Protein AF-A0A099NRD7-F1 (afdb_monomer)

Structure (mmCIF, N/CA/C/O backbone):
data_AF-A0A099NRD7-F1
#
_entry.id   AF-A0A099NRD7-F1
#
loop_
_atom_site.group_PDB
_atom_site.id
_atom_site.type_symbol
_atom_site.label_atom_id
_atom_site.label_alt_id
_atom_site.label_comp_id
_atom_site.label_asym_id
_atom_site.label_entity_id
_atom_site.label_seq_id
_atom_site.pdbx_PDB_ins_code
_atom_site.Cartn_x
_atom_site.Cartn_y
_atom_site.Cartn_z
_atom_site.occupancy
_atom_site.B_iso_or_equiv
_atom_site.auth_seq_id
_atom_site.auth_comp_id
_atom_site.auth_asym_id
_atom_site.auth_atom_id
_atom_site.pdbx_PDB_model_num
ATOM 1 N N . MET A 1 1 ? 4.223 28.148 -6.307 1.00 34.06 1 MET A N 1
ATOM 2 C CA . MET A 1 1 ? 4.150 28.867 -5.015 1.00 34.06 1 MET A CA 1
ATOM 3 C C . MET A 1 1 ? 3.132 30.006 -5.021 1.00 34.06 1 MET A C 1
ATOM 5 O O . MET A 1 1 ? 2.026 29.750 -4.576 1.00 34.06 1 MET A O 1
ATOM 9 N N . GLU A 1 2 ? 3.402 31.207 -5.553 1.00 32.31 2 GLU A N 1
ATOM 10 C CA . GLU A 1 2 ? 2.475 32.355 -5.410 1.00 32.31 2 GLU A CA 1
ATOM 11 C C . GLU A 1 2 ? 1.092 32.172 -6.035 1.00 32.31 2 GLU A C 1
ATOM 13 O O . GLU A 1 2 ? 0.142 32.689 -5.475 1.00 32.31 2 GLU A O 1
ATOM 18 N N . TYR A 1 3 ? 0.937 31.444 -7.144 1.00 37.84 3 TYR A N 1
ATOM 19 C CA . TYR A 1 3 ? -0.375 31.291 -7.790 1.00 37.84 3 TYR A CA 1
ATOM 20 C C . TYR A 1 3 ? -1.302 30.345 -7.021 1.00 37.84 3 TYR A C 1
ATOM 22 O O . TYR A 1 3 ? -2.445 30.694 -6.772 1.00 37.84 3 TYR A O 1
ATOM 30 N N . LEU A 1 4 ? -0.800 29.187 -6.576 1.00 41.16 4 LEU A N 1
ATOM 31 C CA . LEU A 1 4 ? -1.539 28.239 -5.730 1.00 41.16 4 LEU A CA 1
ATOM 32 C C . LEU A 1 4 ? -1.725 28.789 -4.314 1.00 41.16 4 LEU A C 1
ATOM 34 O O . LEU A 1 4 ? -2.815 28.696 -3.768 1.00 41.16 4 LEU A O 1
ATOM 38 N N . ILE A 1 5 ? -0.713 29.458 -3.754 1.00 41.31 5 ILE A N 1
ATOM 39 C CA . ILE A 1 5 ? -0.823 30.139 -2.460 1.00 41.31 5 ILE A CA 1
ATOM 40 C C . ILE A 1 5 ? -1.753 31.354 -2.560 1.00 41.31 5 ILE A C 1
ATOM 42 O O . ILE A 1 5 ? -2.531 31.545 -1.641 1.00 41.31 5 ILE A O 1
ATOM 46 N N . LYS A 1 6 ? -1.775 32.141 -3.648 1.00 41.03 6 LYS A N 1
ATOM 47 C CA . LYS A 1 6 ? -2.813 33.166 -3.882 1.00 41.03 6 LYS A CA 1
ATOM 48 C C . LYS A 1 6 ? -4.168 32.523 -4.081 1.00 41.03 6 LYS A C 1
ATOM 50 O O . LYS A 1 6 ? -5.123 33.030 -3.521 1.00 41.03 6 LYS A O 1
ATOM 55 N N . TYR A 1 7 ? -4.285 31.436 -4.834 1.00 43.34 7 TYR A N 1
ATOM 56 C CA . TYR A 1 7 ? -5.562 30.755 -5.058 1.00 43.34 7 TYR A CA 1
ATOM 57 C C . TYR A 1 7 ? -6.145 30.212 -3.742 1.00 43.34 7 TYR A C 1
ATOM 59 O O . TYR A 1 7 ? -7.347 30.310 -3.507 1.00 43.34 7 TYR A O 1
ATOM 67 N N . VAL A 1 8 ? -5.275 29.741 -2.844 1.00 44.53 8 VAL A N 1
ATOM 68 C CA . VAL A 1 8 ? -5.611 29.308 -1.482 1.00 44.53 8 VAL A CA 1
ATOM 69 C C . VAL A 1 8 ? -5.849 30.501 -0.535 1.00 44.53 8 VAL A C 1
ATOM 71 O O . VAL A 1 8 ? -6.830 30.491 0.196 1.00 44.53 8 VAL A O 1
ATOM 74 N N . LYS A 1 9 ? -5.033 31.568 -0.573 1.00 40.31 9 LYS A N 1
ATOM 75 C CA . LYS A 1 9 ? -5.107 32.733 0.343 1.00 40.31 9 LYS A CA 1
ATOM 76 C C . LYS A 1 9 ? -6.138 33.800 -0.041 1.00 40.31 9 LYS A C 1
ATOM 78 O O . LYS A 1 9 ? -6.686 34.441 0.841 1.00 40.31 9 LYS A O 1
ATOM 83 N N . THR A 1 10 ? -6.457 33.984 -1.322 1.00 40.44 10 THR A N 1
ATOM 84 C CA . THR A 1 10 ? -7.557 34.878 -1.762 1.00 40.44 10 THR A CA 1
ATOM 85 C C . THR A 1 10 ? -8.944 34.287 -1.488 1.00 40.44 10 THR A C 1
ATOM 87 O O . THR A 1 10 ? -9.949 34.922 -1.790 1.00 40.44 10 THR A O 1
ATOM 90 N N . SER A 1 11 ? -9.012 33.096 -0.877 1.00 43.31 11 SER A N 1
ATOM 91 C CA . SER A 1 11 ? -10.249 32.491 -0.367 1.00 43.31 11 SER A CA 1
ATOM 92 C C . SER A 1 11 ? -10.719 33.066 0.981 1.00 43.31 11 SER A C 1
ATOM 94 O O . SER A 1 11 ? -11.762 32.650 1.475 1.00 43.31 11 SER A O 1
ATOM 96 N N . GLY A 1 12 ? -10.006 34.042 1.554 1.00 35.28 12 GLY A N 1
ATOM 97 C CA . GLY A 1 12 ? -10.521 34.922 2.603 1.00 35.28 12 GLY A CA 1
ATOM 98 C C . GLY A 1 12 ? -10.666 36.331 2.042 1.00 35.28 12 GLY A C 1
ATOM 99 O O . GLY A 1 12 ? -9.665 36.991 1.767 1.00 35.28 12 GLY A O 1
ATOM 100 N N . GLY A 1 13 ? -11.900 36.783 1.816 1.00 31.70 13 GLY A N 1
ATOM 101 C CA . GLY A 1 13 ? -12.160 38.169 1.438 1.00 31.70 13 GLY A CA 1
ATOM 102 C C . GLY A 1 13 ? -11.578 39.129 2.479 1.00 31.70 13 GLY A C 1
ATOM 103 O O . GLY A 1 13 ? -11.679 38.864 3.672 1.00 31.70 13 GLY A O 1
ATOM 104 N N . ASN A 1 14 ? -10.952 40.204 1.990 1.00 36.81 14 ASN A N 1
ATOM 105 C CA . ASN A 1 14 ? -10.453 41.376 2.715 1.00 36.81 14 ASN A CA 1
ATOM 106 C C . ASN A 1 14 ? -10.763 41.406 4.216 1.00 36.81 14 ASN A C 1
ATOM 108 O O . ASN A 1 14 ? -11.856 41.815 4.602 1.00 36.81 14 ASN A O 1
ATOM 112 N N . GLN A 1 15 ? -9.765 41.118 5.049 1.00 32.25 15 GLN A N 1
ATOM 113 C CA . GLN A 1 15 ? -9.651 41.753 6.355 1.00 32.25 15 GLN A CA 1
ATOM 114 C C . GLN A 1 15 ? -8.185 41.818 6.787 1.00 32.25 15 GLN A C 1
ATOM 116 O O . GLN A 1 15 ? -7.420 40.859 6.728 1.00 32.25 15 GLN A O 1
ATOM 121 N N . SER A 1 16 ? -7.812 43.037 7.141 1.00 30.59 16 SER A N 1
ATOM 122 C CA . SER A 1 16 ? -6.549 43.488 7.697 1.00 30.59 16 SER A CA 1
ATOM 123 C C . SER A 1 16 ? -6.043 42.629 8.856 1.00 30.59 16 SER A C 1
ATOM 125 O O . SER A 1 16 ? -6.805 42.290 9.754 1.00 30.59 16 SER A O 1
ATOM 127 N N . ALA A 1 17 ? -4.728 42.399 8.846 1.00 39.59 17 ALA A N 1
ATOM 128 C CA . ALA A 1 17 ? -3.843 42.268 10.002 1.00 39.59 17 ALA A CA 1
ATOM 129 C C . ALA A 1 17 ? -4.457 41.694 11.293 1.00 39.59 17 ALA A C 1
ATOM 131 O O . ALA A 1 17 ? -4.963 42.430 12.136 1.00 39.59 17 ALA A O 1
ATOM 132 N N . LYS A 1 18 ? -4.273 40.388 11.488 1.00 24.39 18 LYS A N 1
ATOM 133 C CA . LYS A 1 18 ? -3.993 39.748 12.781 1.00 24.39 18 LYS A CA 1
ATOM 134 C C . LYS A 1 18 ? -3.392 38.382 12.478 1.00 24.39 18 LYS A C 1
ATOM 136 O O . LYS A 1 18 ? -3.933 37.658 11.653 1.00 24.39 18 LYS A O 1
ATOM 141 N N . ILE A 1 19 ? -2.255 38.072 13.093 1.00 40.75 19 ILE A N 1
ATOM 142 C CA . ILE A 1 19 ? -1.679 36.723 13.116 1.00 40.75 19 ILE A CA 1
ATOM 143 C C . ILE A 1 19 ? -2.632 35.879 13.976 1.00 40.75 19 ILE A C 1
ATOM 145 O O . ILE A 1 19 ? -2.745 36.191 15.163 1.00 40.75 19 ILE A O 1
ATOM 149 N N . PRO A 1 20 ? -3.361 34.884 13.437 1.00 29.80 20 PRO A N 1
ATOM 150 C CA . PRO A 1 20 ? -4.182 34.009 14.256 1.00 29.80 20 PRO A CA 1
ATOM 151 C C . PRO A 1 20 ? -3.388 32.752 14.622 1.00 29.80 20 PRO A C 1
ATOM 153 O O . PRO A 1 20 ? -2.590 32.243 13.834 1.00 29.80 20 PRO A O 1
ATOM 156 N N . ASN A 1 21 ? -3.614 32.305 15.852 1.00 25.97 21 ASN A N 1
ATOM 157 C CA . ASN A 1 21 ? -3.006 31.154 16.504 1.00 25.97 21 ASN A CA 1
ATOM 158 C C . ASN A 1 21 ? -3.152 29.845 15.707 1.00 25.97 21 ASN A C 1
ATOM 160 O O . ASN A 1 21 ? -4.092 29.663 14.942 1.00 25.97 21 ASN A O 1
ATOM 164 N N . GLU A 1 22 ? -2.223 28.922 15.956 1.00 36.28 22 GLU A N 1
ATOM 165 C CA . GLU A 1 22 ? -1.959 27.655 15.252 1.00 36.28 22 GLU A CA 1
ATOM 166 C C . GLU A 1 22 ? -3.067 26.580 15.257 1.00 36.28 22 GLU A C 1
ATOM 168 O O . GLU A 1 22 ? -2.791 25.441 14.899 1.00 36.28 22 GLU A O 1
ATOM 173 N N . ASN A 1 23 ? -4.321 26.885 15.582 1.00 35.84 23 ASN A N 1
ATOM 174 C CA . ASN A 1 23 ? -5.396 25.893 15.582 1.00 35.84 23 ASN A CA 1
ATOM 175 C C . ASN A 1 23 ? -6.619 26.450 14.845 1.00 35.84 23 ASN A C 1
ATOM 177 O O . ASN A 1 23 ? -7.099 27.518 15.201 1.00 35.84 23 ASN A O 1
ATOM 181 N N . GLU A 1 24 ? -7.108 25.687 13.859 1.00 37.03 24 GLU A N 1
ATOM 182 C CA . GLU A 1 24 ? -8.266 25.964 12.983 1.00 37.03 24 GLU A CA 1
ATOM 183 C C . GLU A 1 24 ? -8.014 26.933 11.808 1.00 37.03 24 GLU A C 1
ATOM 185 O O . GLU A 1 24 ? -8.216 28.135 11.904 1.00 37.03 24 GLU A O 1
ATOM 190 N N . ASP A 1 25 ? -7.615 26.403 10.646 1.00 40.44 25 ASP A N 1
ATOM 191 C CA . ASP A 1 25 ? -8.588 26.224 9.556 1.00 40.44 25 ASP A CA 1
ATOM 192 C C . ASP A 1 25 ? -7.988 25.366 8.432 1.00 40.44 25 ASP A C 1
ATOM 194 O O . ASP A 1 25 ? -6.996 25.707 7.779 1.00 40.44 25 ASP A O 1
ATOM 198 N N . GLY A 1 26 ? -8.581 24.189 8.242 1.00 47.81 26 GLY A N 1
ATOM 199 C CA . GLY A 1 26 ? -8.215 23.271 7.176 1.00 47.81 26 GLY A CA 1
ATOM 200 C C . GLY A 1 26 ? -8.530 23.874 5.812 1.00 47.81 26 GLY A C 1
ATOM 201 O O . GLY A 1 26 ? -9.510 24.591 5.634 1.00 47.81 26 GLY A O 1
ATOM 202 N N . LEU A 1 27 ? -7.711 23.540 4.817 1.00 58.62 27 LEU A N 1
ATOM 203 C CA . LEU A 1 27 ? -8.003 23.828 3.417 1.00 58.62 27 LEU A CA 1
ATOM 204 C C . LEU A 1 27 ? -9.453 23.401 3.091 1.00 58.62 27 LEU A C 1
ATOM 206 O O . LEU A 1 27 ? -9.770 22.211 3.161 1.00 58.62 27 LEU A O 1
ATOM 210 N N . ASP A 1 28 ? -10.335 24.344 2.744 1.00 71.62 28 ASP A N 1
ATOM 211 C CA . ASP A 1 28 ? -11.737 24.041 2.424 1.00 71.62 28 ASP A CA 1
ATOM 212 C C . ASP A 1 28 ? -11.829 23.396 1.032 1.00 71.62 28 ASP A C 1
ATOM 214 O O . ASP A 1 28 ? -12.079 24.036 0.005 1.00 71.62 28 ASP A O 1
ATOM 218 N N . ILE A 1 29 ? -11.573 22.087 1.001 1.00 69.12 29 ILE A N 1
ATOM 219 C CA . ILE A 1 29 ? -11.557 21.262 -0.211 1.00 69.12 29 ILE A CA 1
ATOM 220 C C . ILE A 1 29 ? -12.893 21.369 -0.958 1.00 69.12 29 ILE A C 1
ATOM 222 O O . ILE A 1 29 ? -12.903 21.395 -2.188 1.00 69.12 29 ILE A O 1
ATOM 226 N N . LYS A 1 30 ? -14.021 21.493 -0.241 1.00 70.00 30 LYS A N 1
ATOM 227 C CA . LYS A 1 30 ? -15.348 21.621 -0.860 1.00 70.00 30 LYS A CA 1
ATOM 228 C C . LYS A 1 30 ? -15.464 22.930 -1.638 1.00 70.00 30 LYS A C 1
ATOM 230 O O . LYS A 1 30 ? -15.900 22.907 -2.792 1.00 70.00 30 LYS A O 1
ATOM 235 N N . LYS A 1 31 ? -15.014 24.052 -1.061 1.00 71.62 31 LYS A N 1
ATOM 236 C CA . LYS A 1 31 ? -14.953 25.339 -1.775 1.00 71.62 31 LYS A CA 1
ATOM 237 C C . LYS A 1 31 ? -14.021 25.273 -2.980 1.00 71.62 31 LYS A C 1
ATOM 239 O O . LYS A 1 31 ? -14.421 25.707 -4.061 1.00 71.62 31 LYS A O 1
ATOM 244 N N . ILE A 1 32 ? -12.836 24.678 -2.840 1.00 68.94 32 ILE A N 1
ATOM 245 C CA . ILE A 1 32 ? -11.879 24.535 -3.950 1.00 68.94 32 ILE A CA 1
ATOM 246 C C . ILE A 1 32 ? -12.499 23.739 -5.104 1.00 68.94 32 ILE A C 1
ATOM 248 O O . ILE A 1 32 ? -12.495 24.214 -6.237 1.00 68.94 32 ILE A O 1
ATOM 252 N N . ILE A 1 33 ? -13.118 22.589 -4.826 1.00 68.44 33 ILE A N 1
ATOM 253 C CA . ILE A 1 33 ? -13.798 21.777 -5.846 1.00 68.44 33 ILE A CA 1
ATOM 254 C C . ILE A 1 33 ? -14.933 22.562 -6.507 1.00 68.44 33 ILE A C 1
ATOM 256 O O . ILE A 1 33 ? -15.043 22.563 -7.732 1.00 68.44 33 ILE A O 1
ATOM 260 N N . SER A 1 34 ? -15.757 23.270 -5.727 1.00 69.88 34 SER A N 1
ATOM 261 C CA . SER A 1 34 ? -16.856 24.077 -6.276 1.00 69.88 34 SER A CA 1
ATOM 262 C C . SER A 1 34 ? -16.358 25.176 -7.223 1.00 69.88 34 SER A C 1
ATOM 264 O O . SER A 1 34 ? -16.959 25.421 -8.272 1.00 69.88 34 SER A O 1
ATOM 266 N N . LYS A 1 35 ? -15.208 25.782 -6.908 1.00 69.38 35 LYS A N 1
ATOM 267 C CA . LYS A 1 35 ? -14.590 26.822 -7.725 1.00 69.38 35 LYS A CA 1
ATOM 268 C C . LYS A 1 35 ? -13.994 26.244 -9.005 1.00 69.38 35 LYS A C 1
ATOM 270 O O . LYS A 1 35 ? -14.311 26.760 -10.076 1.00 69.38 35 LYS A O 1
ATOM 275 N N . ILE A 1 36 ? -13.253 25.133 -8.914 1.00 66.81 36 ILE A N 1
ATOM 276 C CA . ILE A 1 36 ? -12.722 24.414 -10.086 1.00 66.81 36 ILE A CA 1
ATOM 277 C C . ILE A 1 36 ? -13.876 24.023 -11.018 1.00 66.81 36 ILE A C 1
ATOM 279 O O . ILE A 1 36 ? -13.790 24.265 -12.220 1.00 66.81 36 ILE A O 1
ATOM 283 N N . LYS A 1 37 ? -14.992 23.507 -10.485 1.00 66.31 37 LYS A N 1
ATOM 284 C CA . LYS A 1 37 ? -16.207 23.216 -11.270 1.00 66.31 37 LYS A CA 1
ATOM 285 C C . LYS A 1 37 ? -16.751 24.459 -11.974 1.00 66.31 37 LYS A C 1
ATOM 287 O O . LYS A 1 37 ? -17.033 24.420 -13.171 1.00 66.31 37 LYS A O 1
ATOM 292 N N . SER A 1 38 ? -16.869 25.574 -11.252 1.00 66.38 38 SER A N 1
ATOM 293 C CA . SER A 1 38 ? -17.391 26.829 -11.808 1.00 66.38 38 SER A CA 1
ATOM 294 C C . SER A 1 38 ? -16.505 27.407 -12.922 1.00 66.38 38 SER A C 1
ATOM 296 O O . SER A 1 38 ? -17.021 27.929 -13.909 1.00 66.38 38 SER A O 1
ATOM 298 N N . GLU A 1 39 ? -15.181 27.282 -12.799 1.00 63.75 39 GLU A N 1
ATOM 299 C CA . GLU A 1 39 ? -14.207 27.734 -13.799 1.00 63.75 39 GLU A CA 1
ATOM 300 C C . GLU A 1 39 ? -14.176 26.793 -15.015 1.00 63.75 39 GLU A C 1
ATOM 302 O O . GLU A 1 39 ? -14.160 27.257 -16.157 1.00 63.75 39 GLU A O 1
ATOM 307 N N . SER A 1 40 ? -14.283 25.484 -14.779 1.00 58.75 40 SER A N 1
ATOM 308 C CA . SER A 1 40 ? -14.325 24.438 -15.813 1.00 58.75 40 SER A CA 1
ATOM 309 C C . SER A 1 40 ? -15.555 24.525 -16.710 1.00 58.75 40 SER A C 1
ATOM 311 O O . SER A 1 40 ? -15.470 24.293 -17.912 1.00 58.75 40 SER A O 1
ATOM 313 N N . ASN A 1 41 ? -16.708 24.885 -16.145 1.00 60.56 41 ASN A N 1
ATOM 314 C CA . ASN A 1 41 ? -17.936 25.058 -16.919 1.00 60.56 41 ASN A CA 1
ATOM 315 C C . ASN A 1 41 ? -17.904 26.323 -17.792 1.00 60.56 41 ASN A C 1
ATOM 317 O O . ASN A 1 41 ? -18.593 26.386 -18.807 1.00 60.56 41 ASN A O 1
ATOM 321 N N . LYS A 1 42 ? -17.085 27.322 -17.433 1.00 59.22 42 LYS A N 1
ATOM 322 C CA . LYS A 1 42 ? -16.933 28.571 -18.197 1.00 59.22 42 LYS A CA 1
ATOM 323 C C . LYS A 1 42 ? -15.948 28.454 -19.364 1.00 59.22 42 LYS A C 1
ATOM 325 O O . LYS A 1 42 ? -16.085 29.189 -20.338 1.00 59.22 42 LYS A O 1
ATOM 330 N N . LYS A 1 43 ? -14.959 27.556 -19.295 1.00 52.47 43 LYS A N 1
ATOM 331 C CA . LYS A 1 43 ? -13.948 27.351 -20.347 1.00 52.47 43 LYS A CA 1
ATOM 332 C C . LYS A 1 43 ? -13.989 25.897 -20.828 1.00 52.47 43 LYS A C 1
ATOM 334 O O . LYS A 1 43 ? -13.586 24.999 -20.105 1.00 52.47 43 LYS A O 1
ATOM 339 N N . LYS A 1 44 ? -14.423 25.652 -22.072 1.00 51.41 44 LYS A N 1
ATOM 340 C CA . LYS A 1 44 ? -14.390 24.335 -22.755 1.00 51.41 44 LYS A CA 1
ATOM 341 C C . LYS A 1 44 ? -12.949 23.824 -23.013 1.00 51.41 44 LYS A C 1
ATOM 343 O O . LYS A 1 44 ? -12.589 23.567 -24.157 1.00 51.41 44 LYS A O 1
ATOM 348 N N . LYS A 1 45 ? -12.083 23.716 -22.003 1.00 52.66 45 LYS A N 1
ATOM 349 C CA . LYS A 1 45 ? -10.700 23.237 -22.170 1.00 52.66 45 LYS A CA 1
ATOM 350 C C . LYS A 1 45 ? -10.391 22.115 -21.183 1.00 52.66 45 LYS A C 1
ATOM 352 O O . LYS A 1 45 ? -10.277 22.328 -19.985 1.00 52.66 45 LYS A O 1
ATOM 357 N N . SER A 1 46 ? -10.266 20.900 -21.712 1.00 51.12 46 SER A N 1
ATOM 358 C CA . SER A 1 46 ? -9.836 19.690 -20.997 1.00 51.12 46 SER A CA 1
ATOM 359 C C . SER A 1 46 ? -8.370 19.741 -20.542 1.00 51.12 46 SER A C 1
ATOM 361 O O . SER A 1 46 ? -7.992 19.023 -19.621 1.00 51.12 46 SER A O 1
ATOM 363 N N . THR A 1 47 ? -7.554 20.615 -21.136 1.00 52.34 47 THR A N 1
ATOM 364 C CA . THR A 1 47 ? -6.122 20.790 -20.837 1.00 52.34 47 THR A CA 1
ATOM 365 C C . THR A 1 47 ? -5.824 21.324 -19.434 1.00 52.34 47 THR A C 1
ATOM 367 O O . THR A 1 47 ? -4.716 21.130 -18.944 1.00 52.34 47 THR A O 1
ATOM 370 N N . ASP A 1 48 ? -6.789 21.949 -18.755 1.00 62.44 48 ASP A N 1
ATOM 371 C CA . ASP A 1 48 ? -6.548 22.587 -17.454 1.00 62.44 48 ASP A CA 1
ATOM 372 C C . ASP A 1 48 ? -6.414 21.550 -16.311 1.00 62.44 48 ASP A C 1
ATOM 374 O O . ASP A 1 48 ? -5.771 21.815 -15.298 1.00 62.44 48 ASP A O 1
ATOM 378 N N . PHE A 1 49 ? -6.941 20.329 -16.481 1.00 63.22 49 PHE A N 1
ATOM 379 C CA . PHE A 1 49 ? -7.001 19.319 -15.410 1.00 63.22 49 PHE A CA 1
ATOM 380 C C . PHE A 1 49 ? -5.697 18.553 -15.198 1.00 63.22 49 PHE A C 1
ATOM 382 O O . PHE A 1 49 ? -5.278 18.350 -14.057 1.00 63.22 49 PHE A O 1
ATOM 389 N N . VAL A 1 50 ? -5.023 18.177 -16.288 1.00 62.09 50 VAL A N 1
ATOM 390 C CA . VAL A 1 50 ? -3.687 17.560 -16.234 1.00 62.09 50 VAL A CA 1
ATOM 391 C C . VAL A 1 50 ? -2.709 18.516 -15.564 1.00 62.09 50 VAL A C 1
ATOM 393 O O . VAL A 1 50 ? -1.914 18.102 -14.727 1.00 62.09 50 VAL A O 1
ATOM 396 N N . VAL A 1 51 ? -2.818 19.811 -15.877 1.00 66.75 51 VAL A N 1
ATOM 397 C CA . VAL A 1 51 ? -1.992 20.863 -15.279 1.00 66.75 51 VAL A CA 1
ATOM 398 C C . VAL A 1 51 ? -2.250 20.971 -13.778 1.00 66.75 51 VAL A C 1
ATOM 400 O O . VAL A 1 51 ? -1.294 21.079 -13.018 1.00 66.75 51 VAL A O 1
ATOM 403 N N . ILE A 1 52 ? -3.503 20.882 -13.317 1.00 69.50 52 ILE A N 1
ATOM 404 C CA . ILE A 1 52 ? -3.815 20.888 -11.878 1.00 69.50 52 ILE A CA 1
ATOM 405 C C . ILE A 1 52 ? -3.203 19.670 -11.174 1.00 69.50 52 ILE A C 1
ATOM 407 O O . ILE A 1 52 ? -2.548 19.845 -10.149 1.00 69.50 52 ILE A O 1
ATOM 411 N N . LEU A 1 53 ? -3.362 18.456 -11.712 1.00 67.00 53 LEU A N 1
ATOM 412 C CA . LEU A 1 53 ? -2.761 17.252 -11.118 1.00 67.00 53 LEU A CA 1
ATOM 413 C C . LEU A 1 53 ? -1.233 17.298 -11.131 1.00 67.00 53 LEU A C 1
ATOM 415 O O . LEU A 1 53 ? -0.610 16.967 -10.126 1.00 67.00 53 LEU A O 1
ATOM 419 N N . LEU A 1 54 ? -0.632 17.759 -12.228 1.00 70.62 54 LEU A N 1
ATOM 420 C CA . LEU A 1 54 ? 0.811 17.946 -12.339 1.00 70.62 54 LEU A CA 1
ATOM 421 C C . LEU A 1 54 ? 1.307 18.962 -11.309 1.00 70.62 54 LEU A C 1
ATOM 423 O O . LEU A 1 54 ? 2.290 18.711 -10.620 1.00 70.62 54 LEU A O 1
ATOM 427 N N . LEU A 1 55 ? 0.617 20.095 -11.162 1.00 74.75 55 LEU A N 1
ATOM 428 C CA . LEU A 1 55 ? 0.953 21.084 -10.145 1.00 74.75 55 LEU A CA 1
ATOM 429 C C . LEU A 1 55 ? 0.825 20.480 -8.746 1.00 74.75 55 LEU A C 1
ATOM 431 O O . LEU A 1 55 ? 1.732 20.670 -7.943 1.00 74.75 55 LEU A O 1
ATOM 435 N N . LEU A 1 56 ? -0.232 19.725 -8.449 1.00 71.62 56 LEU A N 1
ATOM 436 C CA . LEU A 1 56 ? -0.377 19.047 -7.158 1.00 71.62 56 LEU A CA 1
ATOM 437 C C . LEU A 1 56 ? 0.750 18.047 -6.906 1.00 71.62 56 LEU A C 1
ATOM 439 O O . LEU A 1 56 ? 1.319 18.053 -5.819 1.00 71.62 56 LEU A O 1
ATOM 443 N N . TYR A 1 57 ? 1.113 17.247 -7.905 1.00 69.69 57 TYR A N 1
ATOM 444 C CA . TYR A 1 57 ? 2.209 16.289 -7.815 1.00 69.69 57 TYR A CA 1
ATOM 445 C C . TYR A 1 57 ? 3.558 16.980 -7.574 1.00 69.69 57 TYR A C 1
ATOM 447 O O . TYR A 1 57 ? 4.288 16.619 -6.656 1.00 69.69 57 TYR A O 1
ATOM 455 N N . VAL A 1 58 ? 3.861 18.041 -8.325 1.00 73.31 58 VAL A N 1
ATOM 456 C CA . VAL A 1 58 ? 5.080 18.841 -8.138 1.00 73.31 58 VAL A CA 1
ATOM 457 C C . VAL A 1 58 ? 5.121 19.463 -6.739 1.00 73.31 58 VAL A C 1
ATOM 459 O O . VAL A 1 58 ? 6.151 19.417 -6.074 1.00 73.31 58 VAL A O 1
ATOM 462 N N . HIS A 1 59 ? 4.005 20.005 -6.245 1.00 70.00 59 HIS A N 1
ATOM 463 C CA . HIS A 1 59 ? 3.962 20.598 -4.904 1.00 70.00 59 HIS A CA 1
ATOM 464 C C . HIS A 1 59 ? 3.998 19.541 -3.793 1.00 70.00 59 HIS A C 1
ATOM 466 O O . HIS A 1 59 ? 4.547 19.819 -2.730 1.00 70.00 59 HIS A O 1
ATOM 472 N N . LEU A 1 60 ? 3.475 18.335 -4.029 1.00 69.50 60 LEU A N 1
ATOM 473 C CA . LEU A 1 60 ? 3.651 17.196 -3.131 1.00 69.50 60 LEU A CA 1
ATOM 474 C C . LEU A 1 60 ? 5.137 16.832 -3.019 1.00 69.50 60 LEU A C 1
ATOM 476 O O . LEU A 1 60 ? 5.639 16.706 -1.905 1.00 69.50 60 LEU A O 1
ATOM 480 N N . LEU A 1 61 ? 5.848 16.742 -4.148 1.00 68.81 61 LEU A N 1
ATOM 481 C CA . LEU A 1 61 ? 7.291 16.491 -4.163 1.00 68.81 61 LEU A CA 1
ATOM 482 C C . LEU A 1 61 ? 8.059 17.579 -3.406 1.00 68.81 61 LEU A C 1
ATOM 484 O O . LEU A 1 61 ? 8.870 17.245 -2.551 1.00 68.81 61 LEU A O 1
ATOM 488 N N . PHE A 1 62 ? 7.762 18.862 -3.633 1.00 67.19 62 PHE A N 1
ATOM 489 C CA . PHE A 1 62 ? 8.390 19.953 -2.875 1.00 67.19 62 PHE A CA 1
ATOM 490 C C . PHE A 1 62 ? 8.045 19.912 -1.381 1.00 67.19 62 PHE A C 1
ATOM 492 O O . PHE A 1 62 ? 8.922 20.096 -0.543 1.00 67.19 62 PHE A O 1
ATOM 499 N N . ALA A 1 63 ? 6.795 19.618 -1.014 1.00 63.69 63 ALA A N 1
ATOM 500 C CA . ALA A 1 63 ? 6.400 19.499 0.387 1.00 63.69 63 ALA A CA 1
ATOM 501 C C . ALA A 1 63 ? 7.171 18.379 1.104 1.00 63.69 63 ALA A C 1
ATOM 503 O O . ALA A 1 63 ? 7.592 18.564 2.250 1.00 63.69 63 ALA A O 1
ATOM 504 N N . ILE A 1 64 ? 7.381 17.249 0.425 1.00 65.94 64 ILE A N 1
ATOM 505 C CA . ILE A 1 64 ? 8.147 16.113 0.941 1.00 65.94 64 ILE A CA 1
ATOM 506 C C . ILE A 1 64 ? 9.647 16.449 0.998 1.00 65.94 64 ILE A C 1
ATOM 508 O O . ILE A 1 64 ? 10.254 16.271 2.051 1.00 65.94 64 ILE A O 1
ATOM 512 N N . LEU A 1 65 ? 10.225 16.971 -0.089 1.00 56.00 65 LEU A N 1
ATOM 513 C CA . LEU A 1 65 ? 11.671 17.176 -0.247 1.00 56.00 65 LEU A CA 1
ATOM 514 C C . LEU A 1 65 ? 12.221 18.395 0.506 1.00 56.00 65 LEU A C 1
ATOM 516 O O . LEU A 1 65 ? 13.296 18.304 1.086 1.00 56.00 65 LEU A O 1
ATOM 520 N N . GLU A 1 66 ? 11.519 19.530 0.512 1.00 55.75 66 GLU A N 1
ATOM 521 C CA . GLU A 1 66 ? 12.044 20.766 1.117 1.00 55.75 66 GLU A CA 1
ATOM 522 C C . GLU A 1 66 ? 11.687 20.905 2.596 1.00 55.75 66 GLU A C 1
ATOM 524 O O . GLU A 1 66 ? 12.416 21.550 3.347 1.00 55.75 66 GLU A O 1
ATOM 529 N N . SER A 1 67 ? 10.546 20.354 3.025 1.00 53.41 67 SER A N 1
ATOM 530 C CA . SER A 1 67 ? 9.976 20.714 4.329 1.00 53.41 67 SER A CA 1
ATOM 531 C C . SER A 1 67 ? 9.807 19.556 5.309 1.00 53.41 67 SER A C 1
ATOM 533 O O . SER A 1 67 ? 9.645 19.814 6.501 1.00 53.41 67 SER A O 1
ATOM 535 N N . GLY A 1 68 ? 9.793 18.297 4.847 1.00 57.81 68 GLY A N 1
ATOM 536 C CA . GLY A 1 68 ? 9.502 17.132 5.696 1.00 57.81 68 GLY A CA 1
ATOM 537 C C . GLY A 1 68 ? 8.145 17.209 6.420 1.00 57.81 68 GLY A C 1
ATOM 538 O O . GLY A 1 68 ? 7.887 16.460 7.362 1.00 57.81 68 GLY A O 1
ATOM 539 N N . ARG A 1 69 ? 7.256 18.135 6.023 1.00 63.41 69 ARG A N 1
ATOM 540 C CA . ARG A 1 69 ? 6.002 18.420 6.732 1.00 63.41 69 ARG A CA 1
ATOM 541 C C . ARG A 1 69 ? 4.928 17.414 6.335 1.00 63.41 69 ARG A C 1
ATOM 543 O O . ARG A 1 69 ? 4.159 17.640 5.400 1.00 63.41 69 ARG A O 1
ATOM 550 N N . SER A 1 70 ? 4.821 16.338 7.115 1.00 67.44 70 SER A N 1
ATOM 551 C CA . SER A 1 70 ? 3.809 15.278 6.956 1.00 67.44 70 SER A CA 1
ATOM 552 C C . SER A 1 70 ? 2.373 15.818 6.816 1.00 67.44 70 SER A C 1
ATOM 554 O O . SER A 1 70 ? 1.608 15.336 5.982 1.00 67.44 70 SER A O 1
ATOM 556 N N . ALA A 1 71 ? 2.011 16.879 7.548 1.00 72.19 71 ALA A N 1
ATOM 557 C CA . ALA A 1 71 ? 0.686 17.504 7.458 1.00 72.19 71 ALA A CA 1
ATOM 558 C C . ALA A 1 71 ? 0.389 18.113 6.073 1.00 72.19 71 ALA A C 1
ATOM 560 O O . ALA A 1 71 ? -0.708 17.943 5.542 1.00 72.19 71 ALA A O 1
ATOM 561 N N . LEU A 1 72 ? 1.371 18.781 5.458 1.00 74.38 72 LEU A N 1
ATOM 562 C CA . LEU A 1 72 ? 1.207 19.421 4.151 1.00 74.38 72 LEU A CA 1
ATOM 563 C C . LEU A 1 72 ? 1.098 18.380 3.030 1.00 74.38 72 LEU A C 1
ATOM 565 O O . LEU A 1 72 ? 0.217 18.490 2.177 1.00 74.38 72 LEU A O 1
ATOM 569 N N . ALA A 1 73 ? 1.924 17.330 3.077 1.00 77.81 73 ALA A N 1
ATOM 570 C CA . ALA A 1 73 ? 1.833 16.209 2.144 1.00 77.81 73 ALA A CA 1
ATOM 571 C C . ALA A 1 73 ? 0.446 15.543 2.198 1.00 77.81 73 ALA A C 1
ATOM 573 O O . ALA A 1 73 ? -0.181 15.331 1.162 1.00 77.81 73 ALA A O 1
ATOM 574 N N . ARG A 1 74 ? -0.098 15.312 3.402 1.00 81.69 74 ARG A N 1
ATOM 575 C CA . ARG A 1 74 ? -1.458 14.770 3.585 1.00 81.69 74 ARG A CA 1
ATOM 576 C C . ARG A 1 74 ? -2.535 15.654 2.962 1.00 81.69 74 ARG A C 1
ATOM 578 O O . ARG A 1 74 ? -3.466 15.122 2.364 1.00 81.69 74 ARG A O 1
ATOM 585 N N . MET A 1 75 ? -2.426 16.980 3.084 1.00 80.94 75 MET A N 1
ATOM 586 C CA . MET A 1 75 ? -3.383 17.892 2.445 1.00 80.94 75 MET A CA 1
ATOM 587 C C . MET A 1 75 ? -3.348 17.772 0.920 1.00 80.94 75 MET A C 1
ATOM 589 O O . MET A 1 75 ? -4.408 17.731 0.299 1.00 80.94 75 MET A O 1
ATOM 593 N N . PHE A 1 76 ? -2.159 17.674 0.319 1.00 81.38 76 PHE A N 1
ATOM 594 C CA . PHE A 1 76 ? -2.027 17.502 -1.130 1.00 81.38 76 PHE A CA 1
ATOM 595 C C . PHE A 1 76 ? -2.560 16.152 -1.613 1.00 81.38 76 PHE A C 1
ATOM 597 O O . PHE A 1 76 ? -3.295 16.123 -2.599 1.00 81.38 76 PHE A O 1
ATOM 604 N N . LEU A 1 77 ? -2.273 15.062 -0.894 1.00 86.44 77 LEU A N 1
ATOM 605 C CA . LEU A 1 77 ? -2.818 13.732 -1.193 1.00 86.44 77 LEU A CA 1
ATOM 606 C C . LEU A 1 77 ? -4.351 13.729 -1.126 1.00 86.44 77 LEU A C 1
ATOM 608 O O . LEU A 1 77 ? -5.019 13.310 -2.070 1.00 86.44 77 LEU A O 1
ATOM 612 N N . LYS A 1 78 ? -4.918 14.297 -0.054 1.00 87.50 78 LYS A N 1
ATOM 613 C CA . LYS A 1 78 ? -6.369 14.418 0.121 1.00 87.50 78 LYS A CA 1
ATOM 614 C C . LYS A 1 78 ? -7.012 15.273 -0.971 1.00 87.50 78 LYS A C 1
ATOM 616 O O . LYS A 1 78 ? -8.079 14.922 -1.472 1.00 87.50 78 LYS A O 1
ATOM 621 N N . LEU A 1 79 ? -6.386 16.388 -1.348 1.00 81.88 79 LEU A N 1
ATOM 622 C CA . LEU A 1 79 ? -6.881 17.264 -2.409 1.00 81.88 79 LEU A CA 1
ATOM 623 C C . LEU A 1 79 ? -6.852 16.563 -3.774 1.00 81.88 79 LEU A C 1
ATOM 625 O O . LEU A 1 79 ? -7.854 16.599 -4.484 1.00 81.88 79 L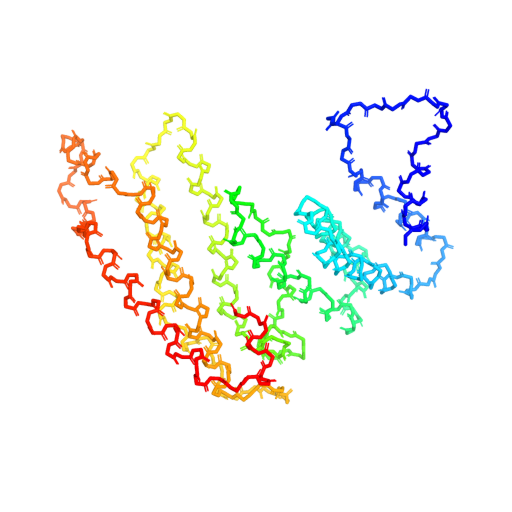EU A O 1
ATOM 629 N N . ALA A 1 80 ? -5.747 15.891 -4.113 1.00 84.50 80 ALA A N 1
ATOM 630 C CA . ALA A 1 80 ? -5.622 15.130 -5.353 1.00 84.50 80 ALA A CA 1
ATOM 631 C C . ALA A 1 80 ? -6.689 14.030 -5.443 1.00 84.50 80 ALA A C 1
ATOM 633 O O . ALA A 1 80 ? -7.409 13.959 -6.438 1.00 84.50 80 ALA A O 1
ATOM 634 N N . ALA A 1 81 ? -6.865 13.248 -4.374 1.00 88.12 81 ALA A N 1
ATOM 635 C CA . ALA A 1 81 ? -7.895 12.218 -4.309 1.00 88.12 81 ALA A CA 1
ATOM 636 C C . ALA A 1 81 ? -9.315 12.795 -4.424 1.00 88.12 81 ALA A C 1
ATOM 638 O O . ALA A 1 81 ? -10.156 12.242 -5.131 1.00 88.12 81 ALA A O 1
ATOM 639 N N . SER A 1 82 ? -9.583 13.936 -3.782 1.00 85.75 82 SER A N 1
ATOM 640 C CA . SER A 1 82 ? -10.907 14.572 -3.826 1.00 85.75 82 SER A CA 1
ATOM 641 C C . SER A 1 82 ? -11.246 15.127 -5.213 1.00 85.75 82 SER A C 1
ATOM 643 O O . SER A 1 82 ? -12.405 15.090 -5.615 1.00 85.75 82 SER A O 1
ATOM 645 N N . ILE A 1 83 ? -10.250 15.621 -5.957 1.00 82.62 83 ILE A N 1
ATOM 646 C CA . ILE A 1 83 ? -10.423 16.030 -7.359 1.00 82.62 83 ILE A CA 1
ATOM 647 C C . ILE A 1 83 ? -10.664 14.797 -8.232 1.00 82.62 83 ILE A C 1
ATOM 649 O O . ILE A 1 83 ? -11.603 14.787 -9.018 1.00 82.62 83 ILE A O 1
ATOM 653 N N . ALA A 1 84 ? -9.857 13.748 -8.072 1.00 85.25 84 ALA A N 1
ATOM 654 C CA . ALA A 1 84 ? -9.938 12.542 -8.892 1.00 85.25 84 ALA A CA 1
ATOM 655 C C . ALA A 1 84 ? -11.215 11.714 -8.666 1.00 85.25 84 ALA A C 1
ATOM 657 O O . ALA A 1 84 ? -11.686 11.036 -9.578 1.00 85.25 84 ALA A O 1
ATOM 658 N N . SER A 1 85 ? -11.791 11.775 -7.465 1.00 85.94 85 SER A N 1
ATOM 659 C CA . SER A 1 85 ? -13.021 11.051 -7.108 1.00 85.94 85 SER A CA 1
ATOM 660 C C . SER A 1 85 ? -14.300 11.763 -7.551 1.00 85.94 85 SER A C 1
ATOM 662 O O . SER A 1 85 ? -15.389 11.206 -7.451 1.00 85.94 85 SER A O 1
ATOM 664 N N . GLU A 1 86 ? -14.205 13.011 -8.002 1.00 84.12 86 GLU A N 1
ATOM 665 C CA . GLU A 1 86 ? -15.371 13.764 -8.443 1.00 84.12 86 GLU A CA 1
ATOM 666 C C . GLU A 1 86 ? -15.812 13.270 -9.836 1.00 84.12 86 GLU A C 1
ATOM 668 O O . GLU A 1 86 ? -14.968 13.220 -10.729 1.00 84.12 86 GLU A O 1
ATOM 673 N N . PRO A 1 87 ? -17.095 12.923 -10.061 1.00 82.88 87 PRO A N 1
ATOM 674 C CA . PRO A 1 87 ? -17.535 12.266 -11.297 1.00 82.88 87 PRO A CA 1
ATOM 675 C C . PRO A 1 87 ? -17.157 12.983 -12.603 1.00 82.88 87 PRO A C 1
ATOM 677 O O . PRO A 1 87 ? -16.645 12.349 -13.524 1.00 82.88 87 PRO A O 1
ATOM 680 N N . MET A 1 88 ? -17.337 14.307 -12.676 1.00 79.25 88 MET A N 1
ATOM 681 C CA . MET A 1 88 ? -17.020 15.106 -13.867 1.00 79.25 88 MET A CA 1
ATOM 682 C C . MET A 1 88 ? -15.514 15.119 -14.154 1.00 79.25 88 MET A C 1
ATOM 684 O O . MET A 1 88 ? -15.100 15.159 -15.317 1.00 79.25 88 MET A O 1
ATOM 688 N N . PHE A 1 89 ? -14.683 15.130 -13.108 1.00 75.19 89 PHE A N 1
ATOM 689 C CA . PHE A 1 89 ? -13.232 15.052 -13.265 1.00 75.19 89 PHE A CA 1
ATOM 690 C C . PHE A 1 89 ? -12.788 13.626 -13.580 1.00 75.19 89 PHE A C 1
ATOM 692 O O . PHE A 1 89 ? -11.989 13.443 -14.493 1.00 75.19 89 PHE A O 1
ATOM 699 N N . ASN A 1 90 ? -13.334 12.627 -12.894 1.00 81.94 90 ASN A N 1
ATOM 700 C CA . ASN A 1 90 ? -12.980 11.223 -13.053 1.00 81.94 90 ASN A CA 1
ATOM 701 C C . ASN A 1 90 ? -13.124 10.765 -14.511 1.00 81.94 90 ASN A C 1
ATOM 703 O O . ASN A 1 90 ? -12.155 10.270 -15.084 1.00 81.94 90 ASN A O 1
ATOM 707 N N . GLU A 1 91 ? -14.266 11.051 -15.146 1.00 80.62 91 GLU A N 1
ATOM 708 C CA . GLU A 1 91 ? -14.514 10.707 -16.554 1.00 80.62 91 GLU A CA 1
ATOM 709 C C . GLU A 1 91 ? -13.446 11.278 -17.497 1.00 80.62 91 GLU A C 1
ATOM 711 O O . GLU A 1 91 ? -12.977 10.599 -18.408 1.00 80.62 91 GLU A O 1
ATOM 716 N N . LYS A 1 92 ? -13.019 12.525 -17.270 1.00 77.31 92 LYS A N 1
ATOM 717 C CA . LYS A 1 92 ? -11.999 13.181 -18.102 1.00 77.31 92 LYS A CA 1
ATOM 718 C C . LYS A 1 92 ? -10.596 12.667 -17.811 1.00 77.31 92 LYS A C 1
ATOM 720 O O . LYS A 1 92 ? -9.803 12.507 -18.733 1.00 77.31 92 LYS A O 1
ATOM 725 N N . LEU A 1 93 ? -10.278 12.428 -16.542 1.00 79.75 93 LEU A N 1
ATOM 726 C CA . LEU A 1 93 ? -8.971 11.929 -16.120 1.00 79.75 93 LEU A CA 1
ATOM 727 C C . LEU A 1 93 ? -8.735 10.501 -16.616 1.00 79.75 93 LEU A C 1
ATOM 729 O O . LEU A 1 93 ? -7.615 10.171 -16.991 1.00 79.75 93 LEU A O 1
ATOM 733 N N . GLN A 1 94 ? -9.785 9.682 -16.689 1.00 81.44 94 GLN A N 1
ATOM 734 C CA . GLN A 1 94 ? -9.706 8.339 -17.257 1.00 81.44 94 GLN A CA 1
ATOM 735 C C . GLN A 1 94 ? -9.443 8.331 -18.769 1.00 81.44 94 GLN A C 1
ATOM 737 O O . GLN A 1 94 ? -8.946 7.335 -19.277 1.00 81.44 94 GLN A O 1
ATOM 742 N N . GLN A 1 95 ? -9.726 9.414 -19.496 1.00 81.06 95 GLN A N 1
ATOM 743 C CA . GLN A 1 95 ? -9.453 9.498 -20.937 1.00 81.06 95 GLN A CA 1
ATOM 744 C C . GLN A 1 95 ? -8.002 9.884 -21.259 1.00 81.06 95 GLN A C 1
ATOM 746 O O . GLN A 1 95 ? -7.598 9.820 -22.419 1.00 81.06 95 GLN A O 1
ATOM 751 N N . ILE A 1 96 ? -7.223 10.316 -20.261 1.00 81.81 96 ILE A N 1
ATOM 752 C CA . ILE A 1 96 ? -5.876 10.861 -20.449 1.00 81.81 96 ILE A CA 1
ATOM 753 C C . ILE A 1 96 ? -4.855 9.951 -19.760 1.00 81.81 96 ILE A C 1
ATOM 755 O O . ILE A 1 96 ? -4.808 9.859 -18.534 1.00 81.81 96 ILE A O 1
ATOM 759 N N . GLU A 1 97 ? -3.974 9.338 -20.547 1.00 82.38 97 GLU A N 1
ATOM 760 C CA . GLU A 1 97 ? -2.933 8.418 -20.068 1.00 82.38 97 GLU A CA 1
ATOM 761 C C . GLU A 1 97 ? -2.009 9.067 -19.016 1.00 82.38 97 GLU A C 1
ATOM 763 O O . GLU A 1 97 ? -1.719 8.493 -17.965 1.00 82.38 97 GLU A O 1
ATOM 768 N N . GLN A 1 98 ? -1.601 10.322 -19.227 1.00 82.06 98 GLN A N 1
ATOM 769 C CA . GLN A 1 98 ? -0.763 11.050 -18.267 1.00 82.06 98 GLN A CA 1
ATOM 770 C C . GLN A 1 98 ? -1.483 11.268 -16.930 1.00 82.06 98 GLN A C 1
ATOM 772 O O . GLN A 1 98 ? -0.862 11.196 -15.872 1.00 82.06 98 GLN A O 1
ATOM 777 N N . SER A 1 99 ? -2.794 11.514 -16.951 1.00 82.56 99 SER A N 1
ATOM 778 C CA . SER A 1 99 ? -3.584 11.660 -15.728 1.00 82.56 99 SER A CA 1
ATOM 779 C C . SER A 1 99 ? -3.644 10.356 -14.946 1.00 82.56 99 SER A C 1
ATOM 781 O O . SER A 1 99 ? -3.395 10.367 -13.744 1.00 82.56 99 SER A O 1
ATOM 783 N N . GLN A 1 100 ? -3.902 9.238 -15.623 1.00 86.44 100 GLN A N 1
ATOM 784 C CA . GLN A 1 100 ? -3.885 7.909 -15.011 1.00 86.44 100 GLN A CA 1
ATOM 785 C C . GLN A 1 100 ? -2.508 7.576 -14.410 1.00 86.44 100 GLN A C 1
ATOM 787 O O . GLN A 1 100 ? -2.423 7.078 -13.289 1.00 86.44 100 GLN A O 1
ATOM 792 N N . THR A 1 101 ? -1.429 7.946 -15.106 1.00 87.75 101 THR A N 1
ATOM 793 C CA . THR A 1 101 ? -0.040 7.799 -14.640 1.00 87.75 101 THR A CA 1
ATOM 794 C C . THR A 1 101 ? 0.170 8.544 -13.318 1.00 87.75 101 THR A C 1
ATOM 796 O O . THR A 1 101 ? 0.657 7.970 -12.344 1.00 87.75 101 THR A O 1
ATOM 799 N N . PHE A 1 102 ? -0.255 9.812 -13.240 1.00 85.06 102 PHE A N 1
ATOM 800 C CA . PHE A 1 102 ? -0.169 10.588 -11.999 1.00 85.06 102 PHE A CA 1
ATOM 801 C C . PHE A 1 102 ? -1.027 10.004 -10.878 1.00 85.06 102 PHE A C 1
ATOM 803 O O . PHE A 1 102 ? -0.575 9.976 -9.736 1.00 85.06 102 PHE A O 1
ATOM 810 N N . LEU A 1 103 ? -2.234 9.519 -11.177 1.00 89.31 103 LEU A N 1
ATOM 811 C CA . LEU A 1 103 ? -3.090 8.889 -10.171 1.00 89.31 103 LEU A CA 1
ATOM 812 C C . LEU A 1 103 ? -2.448 7.627 -9.595 1.00 89.31 103 LEU A C 1
ATOM 814 O O . LEU A 1 103 ? -2.430 7.480 -8.374 1.00 89.31 103 LEU A O 1
ATOM 818 N N . CYS A 1 104 ? -1.857 6.772 -10.430 1.00 91.75 104 CYS A N 1
ATOM 819 C CA . CYS A 1 104 ? -1.141 5.581 -9.975 1.00 91.75 104 CYS A CA 1
ATOM 820 C C . CYS A 1 104 ? 0.036 5.950 -9.055 1.00 91.75 104 CYS A C 1
ATOM 822 O O . CYS A 1 104 ? 0.167 5.408 -7.958 1.00 91.75 104 CYS A O 1
ATOM 824 N N . VAL A 1 105 ? 0.846 6.943 -9.435 1.00 88.69 105 VAL A N 1
ATOM 825 C CA . VAL A 1 105 ? 1.999 7.394 -8.631 1.00 88.69 105 VAL A CA 1
ATOM 826 C C . VAL A 1 105 ? 1.572 8.052 -7.318 1.00 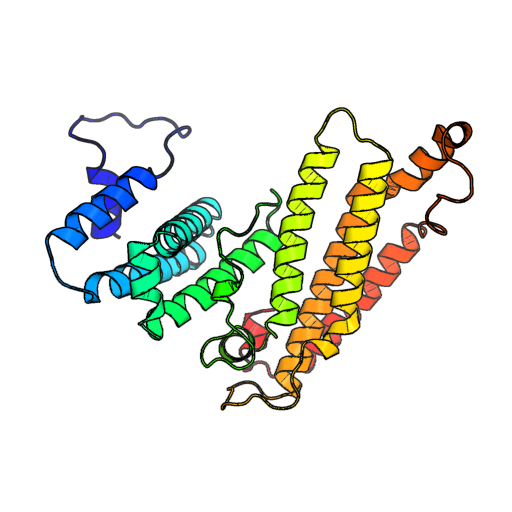88.69 105 VAL A C 1
ATOM 828 O O . VAL A 1 105 ? 2.148 7.782 -6.267 1.00 88.69 105 VAL A O 1
ATOM 831 N N . ILE A 1 106 ? 0.551 8.911 -7.338 1.00 89.12 106 ILE A N 1
ATOM 832 C CA . ILE A 1 106 ? 0.026 9.534 -6.115 1.00 89.12 106 ILE A CA 1
ATOM 833 C C . ILE A 1 106 ? -0.525 8.456 -5.176 1.00 89.12 106 ILE A C 1
ATOM 835 O O . ILE A 1 106 ? -0.275 8.512 -3.973 1.00 89.12 106 ILE A O 1
ATOM 839 N N . SER A 1 107 ? -1.209 7.451 -5.725 1.00 93.12 107 SER A N 1
ATOM 840 C CA . SER A 1 107 ? -1.737 6.312 -4.968 1.00 93.12 107 SER A CA 1
ATOM 841 C C . SER A 1 107 ? -0.636 5.476 -4.321 1.00 93.12 107 SER A C 1
ATOM 843 O O . SER A 1 107 ? -0.787 5.046 -3.174 1.00 93.12 107 SER A O 1
ATOM 845 N N . TRP A 1 108 ? 0.492 5.302 -5.020 1.00 92.44 108 TRP A N 1
ATOM 846 C CA . TRP A 1 108 ? 1.699 4.689 -4.469 1.00 92.44 108 TRP A CA 1
ATOM 847 C C . TRP A 1 108 ? 2.160 5.406 -3.200 1.00 92.44 108 TRP A C 1
ATOM 849 O O . TRP A 1 108 ? 2.197 4.819 -2.115 1.00 92.44 108 TRP A O 1
ATOM 859 N N . PHE A 1 109 ? 2.452 6.703 -3.325 1.00 89.31 109 PHE A N 1
ATOM 860 C CA . PHE A 1 109 ? 2.946 7.506 -2.211 1.00 89.31 109 PHE A CA 1
ATOM 861 C C . PHE A 1 109 ? 1.944 7.589 -1.064 1.00 89.31 109 PHE A C 1
ATOM 863 O O . PHE A 1 109 ? 2.346 7.515 0.099 1.00 89.31 109 PHE A O 1
ATOM 870 N N . ASP A 1 110 ? 0.654 7.726 -1.366 1.00 92.12 110 ASP A N 1
ATOM 871 C 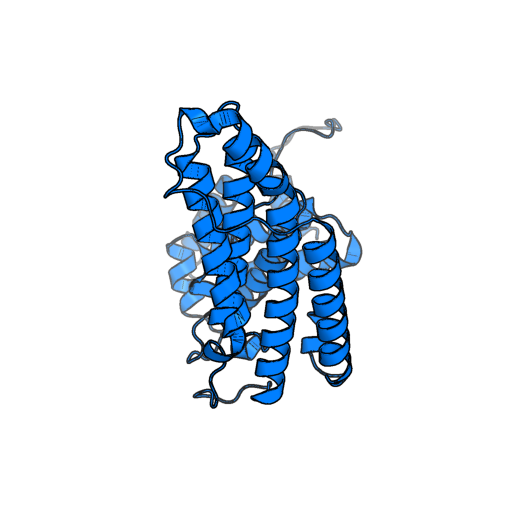CA . ASP A 1 110 ? -0.380 7.816 -0.347 1.00 92.12 110 ASP A CA 1
ATOM 872 C C . ASP A 1 110 ? -0.486 6.533 0.478 1.00 92.12 110 ASP A C 1
ATOM 874 O O . ASP A 1 110 ? -0.449 6.598 1.708 1.00 92.12 110 ASP A O 1
ATOM 878 N N . THR A 1 111 ? -0.548 5.377 -0.188 1.00 94.62 111 THR A N 1
ATOM 879 C CA . THR A 1 111 ? -0.689 4.074 0.474 1.00 94.62 111 THR A CA 1
ATOM 880 C C . THR A 1 111 ? 0.528 3.755 1.329 1.00 94.62 111 THR A C 1
ATOM 882 O O . THR A 1 111 ? 0.374 3.428 2.504 1.00 94.62 111 THR A O 1
ATOM 885 N N . VAL A 1 112 ? 1.743 3.919 0.791 1.00 91.69 112 VAL A N 1
ATOM 886 C CA . VAL A 1 112 ? 2.979 3.676 1.554 1.00 91.69 112 VAL A CA 1
ATOM 887 C C . VAL A 1 112 ? 3.055 4.619 2.757 1.00 91.69 112 VAL A C 1
ATOM 889 O O . VAL A 1 112 ? 3.298 4.178 3.880 1.00 91.69 112 VAL A O 1
ATOM 892 N N . SER A 1 113 ? 2.754 5.907 2.562 1.00 89.94 113 SER A N 1
ATOM 893 C CA . SER A 1 113 ? 2.758 6.896 3.648 1.00 89.94 113 SER A CA 1
ATOM 894 C C . SER A 1 113 ? 1.691 6.619 4.708 1.00 89.94 113 SER A C 1
ATOM 896 O O . SER A 1 113 ? 1.901 6.912 5.882 1.00 89.94 113 SER A O 1
ATOM 898 N N . ALA A 1 114 ? 0.527 6.095 4.320 1.00 91.81 114 ALA A N 1
ATOM 899 C CA . ALA A 1 114 ? -0.520 5.671 5.242 1.00 91.81 114 ALA A CA 1
ATOM 900 C C . ALA A 1 114 ? -0.071 4.446 6.050 1.00 91.81 114 ALA A C 1
ATOM 902 O O . ALA A 1 114 ? -0.218 4.427 7.274 1.00 91.81 114 ALA A O 1
ATOM 903 N N . LEU A 1 115 ? 0.560 3.470 5.391 1.00 92.06 115 LEU A N 1
ATOM 904 C CA . LEU A 1 115 ? 1.033 2.228 5.999 1.00 92.06 115 LEU A CA 1
ATOM 905 C C . LEU A 1 115 ? 2.072 2.464 7.102 1.00 92.06 115 LEU A C 1
ATOM 907 O O . LEU A 1 115 ? 2.051 1.762 8.108 1.00 92.06 115 LEU A O 1
ATOM 911 N N . VAL A 1 116 ? 2.927 3.479 6.949 1.00 88.06 116 VAL A N 1
ATOM 912 C CA . VAL A 1 116 ? 3.945 3.852 7.951 1.00 88.06 116 VAL A CA 1
ATOM 913 C C . VAL A 1 116 ? 3.500 4.972 8.895 1.00 88.06 116 VAL A C 1
ATOM 915 O O . VAL A 1 116 ? 4.245 5.375 9.786 1.00 88.06 116 VAL A O 1
ATOM 918 N N . SER A 1 117 ? 2.291 5.509 8.715 1.00 87.75 117 SER A N 1
ATOM 919 C CA . SER A 1 117 ? 1.805 6.614 9.541 1.00 87.75 117 SER A CA 1
ATOM 920 C C . SER A 1 117 ? 1.526 6.167 10.985 1.00 87.75 117 SER A C 1
ATOM 922 O O . SER A 1 117 ? 0.924 5.106 11.180 1.00 87.75 117 SER A O 1
ATOM 924 N N . PRO A 1 118 ? 1.915 6.954 12.005 1.00 85.12 118 PRO A N 1
ATOM 925 C CA . PRO A 1 118 ? 1.681 6.601 13.407 1.00 85.12 118 PRO A CA 1
ATOM 926 C C . PRO A 1 118 ? 0.204 6.695 13.812 1.00 85.12 118 PRO A C 1
ATOM 928 O O . PRO A 1 118 ? -0.231 5.976 14.699 1.00 85.12 118 PRO A O 1
ATOM 931 N N . ASP A 1 119 ? -0.581 7.539 13.141 1.00 86.75 119 ASP A N 1
ATOM 932 C CA . ASP A 1 119 ? -2.016 7.746 13.382 1.00 86.75 119 ASP A CA 1
ATOM 933 C C . ASP A 1 119 ? -2.919 6.750 12.635 1.00 86.75 119 ASP A C 1
ATOM 935 O O . ASP A 1 119 ? -4.139 6.930 12.590 1.00 86.75 119 ASP A O 1
ATOM 939 N N . CYS A 1 120 ? -2.319 5.723 12.016 1.00 90.12 120 CYS A N 1
ATOM 940 C CA . CYS A 1 120 ? -3.011 4.659 11.286 1.00 90.12 120 CYS A CA 1
ATOM 941 C C . CYS A 1 120 ? -4.048 5.204 10.293 1.00 90.12 120 CYS A C 1
ATOM 943 O O . CYS A 1 120 ? -5.139 4.651 10.163 1.00 90.12 120 CYS A O 1
ATOM 945 N N . ARG A 1 121 ? -3.753 6.328 9.625 1.00 91.81 121 ARG A N 1
ATOM 946 C CA . ARG A 1 121 ? -4.697 6.918 8.670 1.00 91.81 121 ARG A CA 1
ATOM 947 C C . ARG A 1 121 ? -4.935 5.948 7.515 1.00 91.81 121 ARG A C 1
ATOM 949 O O . ARG A 1 121 ? -4.023 5.235 7.102 1.00 91.81 121 ARG A O 1
ATOM 956 N N . ILE A 1 122 ? -6.125 6.011 6.930 1.00 94.00 122 ILE A N 1
ATOM 957 C CA . ILE A 1 122 ? -6.385 5.341 5.656 1.00 94.00 122 ILE A CA 1
ATOM 958 C C . ILE A 1 122 ? -5.751 6.134 4.497 1.00 94.00 122 ILE A C 1
ATOM 960 O O . ILE A 1 122 ? -5.620 7.366 4.590 1.00 94.00 122 ILE A O 1
ATOM 964 N N . PRO A 1 123 ? -5.344 5.463 3.411 1.00 94.56 123 PRO A N 1
ATOM 965 C CA . PRO A 1 123 ? -5.025 6.130 2.158 1.00 94.56 123 PRO A CA 1
ATOM 966 C C . PRO A 1 123 ? -6.284 6.820 1.612 1.00 94.56 123 PRO A C 1
ATOM 968 O O . PRO A 1 123 ? -7.392 6.301 1.735 1.00 94.56 123 PRO A O 1
ATOM 971 N N . TYR A 1 124 ? -6.123 7.997 1.014 1.00 93.56 124 TYR A N 1
ATOM 972 C CA . TYR A 1 124 ? -7.197 8.720 0.333 1.00 93.56 124 TYR A CA 1
ATOM 973 C C . TYR A 1 124 ? -7.456 8.192 -1.085 1.00 93.56 124 TYR A C 1
ATOM 975 O O . TYR A 1 124 ? -8.486 8.519 -1.670 1.00 93.56 124 TYR A O 1
ATOM 983 N N . CYS A 1 125 ? -6.527 7.422 -1.655 1.00 92.88 125 CYS A N 1
ATOM 984 C CA . CYS A 1 125 ? -6.638 6.877 -3.004 1.00 92.88 125 CYS A CA 1
ATOM 985 C C . CYS A 1 125 ? -7.643 5.720 -3.141 1.00 92.88 125 CYS A C 1
ATOM 987 O O . CYS A 1 125 ? -7.847 4.936 -2.211 1.00 92.88 125 CYS A O 1
ATOM 989 N N . ASP A 1 126 ? -8.215 5.587 -4.342 1.00 92.12 126 ASP A N 1
ATOM 990 C CA . ASP A 1 126 ? -9.044 4.445 -4.745 1.00 92.12 126 ASP A CA 1
ATOM 991 C C . ASP A 1 126 ? -8.148 3.316 -5.307 1.00 92.12 126 ASP A C 1
ATOM 993 O O . ASP A 1 126 ? -7.340 3.584 -6.202 1.00 92.12 126 ASP A O 1
ATOM 997 N N . PRO A 1 127 ? -8.290 2.053 -4.850 1.00 93.12 127 PRO A N 1
ATOM 998 C CA . PRO A 1 127 ? -7.549 0.905 -5.382 1.00 93.12 127 PRO A CA 1
ATOM 999 C C . PRO A 1 127 ? -7.653 0.685 -6.894 1.00 93.12 127 PRO A C 1
ATOM 1001 O O . PRO A 1 127 ? -6.775 0.057 -7.485 1.00 93.12 127 PRO A O 1
ATOM 1004 N N . LYS A 1 128 ? -8.696 1.204 -7.549 1.00 92.38 128 LYS A N 1
ATOM 1005 C CA . LYS A 1 128 ? -8.819 1.175 -9.016 1.00 92.38 128 LYS A CA 1
ATOM 1006 C C . LYS A 1 128 ? -7.713 1.966 -9.709 1.00 92.38 128 LYS A C 1
ATOM 1008 O O . LYS A 1 128 ? -7.363 1.663 -10.842 1.00 92.38 128 LYS A O 1
ATOM 1013 N N . TRP A 1 129 ? -7.142 2.969 -9.044 1.00 93.25 129 TRP A N 1
ATOM 1014 C CA . TRP A 1 129 ? -6.062 3.787 -9.601 1.00 93.25 129 TRP A CA 1
ATOM 1015 C C . TRP A 1 129 ? -4.711 3.069 -9.611 1.00 93.25 129 TRP A C 1
ATOM 1017 O O . TRP A 1 129 ? -3.761 3.585 -10.190 1.00 93.25 129 TRP A O 1
ATOM 1027 N N . PHE A 1 130 ? -4.613 1.885 -8.999 1.00 94.38 130 PHE A N 1
ATOM 1028 C CA . PHE A 1 130 ? -3.411 1.048 -9.063 1.00 94.38 130 PHE A CA 1
ATOM 1029 C C . PHE A 1 130 ? -3.249 0.383 -10.437 1.00 94.38 130 PHE A C 1
ATOM 1031 O O . PHE A 1 130 ? -2.180 -0.157 -10.725 1.00 94.38 130 PHE A O 1
ATOM 1038 N N . GLY A 1 131 ? -4.313 0.412 -11.248 1.00 90.94 131 GLY A N 1
ATOM 1039 C CA . GLY A 1 131 ? -4.445 -0.323 -12.497 1.00 90.94 131 GLY A CA 1
ATOM 1040 C C . GLY A 1 131 ? -4.635 -1.821 -12.279 1.00 90.94 131 GLY A C 1
ATOM 1041 O O . GLY A 1 131 ? -4.768 -2.307 -11.153 1.00 90.94 131 GLY A O 1
ATOM 1042 N N . GLU A 1 132 ? -4.619 -2.555 -13.381 1.00 90.38 132 GLU A N 1
ATOM 1043 C CA . GLU A 1 132 ? -4.533 -4.012 -13.422 1.00 90.38 132 GLU A CA 1
ATOM 1044 C C . GLU A 1 132 ? -3.192 -4.445 -14.027 1.00 90.38 132 GLU A C 1
ATOM 1046 O O . GLU A 1 132 ? -2.611 -3.754 -14.865 1.00 90.38 132 GLU A O 1
ATOM 1051 N N . SER A 1 133 ? -2.696 -5.635 -13.678 1.00 84.00 133 SER A N 1
ATOM 1052 C CA . SER A 1 133 ? -1.402 -6.117 -14.196 1.00 84.00 133 SER A CA 1
ATOM 1053 C C . SER A 1 133 ? -1.368 -6.237 -15.730 1.00 84.00 133 SER A C 1
ATOM 1055 O O . SER A 1 133 ? -0.298 -6.242 -16.336 1.00 84.00 133 SER A O 1
ATOM 1057 N N . LYS A 1 134 ? -2.536 -6.305 -16.385 1.00 83.25 134 LYS A N 1
ATOM 1058 C CA . LYS A 1 134 ? -2.647 -6.324 -17.850 1.00 83.25 134 LYS A CA 1
ATOM 1059 C C . LYS A 1 134 ? -2.642 -4.935 -18.492 1.00 83.25 134 LYS A C 1
ATOM 1061 O O . LYS A 1 134 ? -2.411 -4.839 -19.689 1.00 83.25 134 LYS A O 1
ATOM 1066 N N . GLU A 1 135 ? -2.883 -3.874 -17.734 1.00 85.81 135 GLU A N 1
ATOM 1067 C CA . GLU A 1 135 ? -3.025 -2.515 -18.260 1.00 85.81 135 GLU A CA 1
ATOM 1068 C C . GLU A 1 135 ? -1.673 -1.838 -18.490 1.00 85.81 135 GLU A C 1
ATOM 1070 O O . GLU A 1 135 ? -0.649 -2.236 -17.933 1.00 85.81 135 GLU A O 1
ATOM 1075 N N . ASN A 1 136 ? -1.648 -0.804 -19.338 1.00 85.31 136 ASN A N 1
ATOM 1076 C CA . ASN A 1 136 ? -0.453 0.006 -19.616 1.00 85.31 136 ASN A CA 1
ATOM 1077 C C . ASN A 1 136 ? 0.037 0.813 -18.422 1.00 85.31 136 ASN A C 1
ATOM 1079 O O . ASN A 1 136 ? 1.246 0.976 -18.265 1.00 85.31 136 ASN A O 1
ATOM 1083 N N . ILE A 1 137 ? -0.883 1.229 -17.563 1.00 90.06 137 ILE A N 1
ATOM 1084 C CA . ILE A 1 137 ? -0.585 1.975 -16.352 1.00 90.06 137 ILE A CA 1
ATOM 1085 C C . ILE A 1 137 ? -0.984 1.103 -15.180 1.00 90.06 137 ILE A C 1
ATOM 1087 O O . ILE A 1 137 ? -2.158 0.811 -14.989 1.00 90.06 137 ILE A O 1
ATOM 1091 N N . SER A 1 138 ? 0.012 0.672 -14.419 1.00 92.81 138 SER A N 1
ATOM 1092 C CA . SER A 1 138 ? -0.195 -0.105 -13.207 1.00 92.81 138 SER A CA 1
ATOM 1093 C C . SER A 1 138 ? 1.031 -0.055 -12.310 1.00 92.81 138 SER A C 1
ATOM 1095 O O . SER A 1 138 ? 2.145 0.208 -12.777 1.00 92.81 138 SER A O 1
ATOM 1097 N N . THR A 1 139 ? 0.863 -0.368 -11.027 1.00 92.25 139 THR A N 1
ATOM 1098 C CA . THR A 1 139 ? 1.999 -0.445 -10.092 1.00 92.25 139 THR A CA 1
ATOM 1099 C C . THR A 1 139 ? 3.031 -1.492 -10.522 1.00 92.25 139 THR A C 1
ATOM 1101 O O . THR A 1 139 ? 4.229 -1.281 -10.330 1.00 92.25 139 THR A O 1
ATOM 1104 N N . ASP A 1 140 ? 2.595 -2.563 -11.198 1.00 90.19 140 ASP A N 1
ATOM 1105 C CA . ASP A 1 140 ? 3.464 -3.574 -11.817 1.00 90.19 140 ASP A CA 1
ATOM 1106 C C . ASP A 1 140 ? 4.486 -2.947 -12.775 1.00 90.19 140 ASP A C 1
ATOM 1108 O O . ASP A 1 140 ? 5.660 -3.320 -12.787 1.00 90.19 140 ASP A O 1
ATOM 1112 N N . LYS A 1 141 ? 4.038 -1.996 -13.601 1.00 88.62 141 LYS A N 1
ATOM 1113 C CA . LYS A 1 141 ? 4.857 -1.367 -14.646 1.00 88.62 141 LYS A CA 1
ATOM 1114 C C . LYS A 1 141 ? 5.585 -0.126 -14.174 1.00 88.62 141 LYS A C 1
ATOM 1116 O O . LYS A 1 141 ? 6.688 0.138 -14.637 1.00 88.62 141 LYS A O 1
ATOM 1121 N N . MET A 1 142 ? 4.960 0.637 -13.290 1.00 88.69 142 MET A N 1
ATOM 1122 C CA . MET A 1 142 ? 5.486 1.921 -12.839 1.00 88.69 142 MET A CA 1
ATOM 1123 C C . MET A 1 142 ? 6.481 1.767 -11.691 1.00 88.69 142 MET A C 1
ATOM 1125 O O . MET A 1 142 ? 7.481 2.476 -11.637 1.00 88.69 142 MET A O 1
ATOM 1129 N N . ASN A 1 143 ? 6.224 0.811 -10.802 1.00 89.19 143 ASN A N 1
ATOM 1130 C CA . ASN A 1 143 ? 6.955 0.625 -9.552 1.00 89.19 143 ASN A CA 1
ATOM 1131 C C . ASN A 1 143 ? 7.619 -0.758 -9.462 1.00 89.19 143 ASN A C 1
ATOM 1133 O O . ASN A 1 143 ? 8.471 -0.988 -8.606 1.00 89.19 143 ASN A O 1
ATOM 1137 N N . GLY A 1 144 ? 7.252 -1.696 -10.339 1.00 89.31 144 GLY A N 1
ATOM 1138 C CA . GLY A 1 144 ? 7.734 -3.077 -10.282 1.00 89.31 144 GLY A CA 1
ATOM 1139 C C . GLY A 1 144 ? 7.065 -3.898 -9.178 1.00 89.31 144 GLY A C 1
ATOM 1140 O O . GLY A 1 144 ? 7.403 -5.064 -9.002 1.00 89.31 144 GLY A O 1
ATOM 1141 N N . CYS A 1 145 ? 6.128 -3.309 -8.431 1.00 92.81 145 CYS A N 1
ATOM 1142 C CA . CYS A 1 145 ? 5.373 -3.987 -7.384 1.00 92.81 145 CYS A CA 1
ATOM 1143 C C . CYS A 1 145 ? 4.048 -4.499 -7.955 1.00 92.81 145 CYS A C 1
ATOM 1145 O O . CYS A 1 145 ? 3.250 -3.682 -8.434 1.00 92.81 145 CYS A O 1
ATOM 1147 N N . PRO A 1 146 ? 3.779 -5.815 -7.886 1.00 93.75 146 PRO A N 1
ATOM 1148 C CA . PRO A 1 146 ? 2.553 -6.356 -8.437 1.00 93.75 146 PRO A CA 1
ATOM 1149 C C . PRO A 1 146 ? 1.295 -5.738 -7.843 1.00 93.75 146 PRO A C 1
ATOM 1151 O O . PRO A 1 146 ? 1.204 -5.575 -6.627 1.00 93.75 146 PRO A O 1
ATOM 1154 N N . VAL A 1 147 ? 0.304 -5.442 -8.685 1.00 94.56 147 VAL A N 1
ATOM 1155 C CA . VAL A 1 147 ? -0.972 -4.831 -8.274 1.00 94.56 147 VAL A CA 1
ATOM 1156 C C . VAL A 1 147 ? -1.629 -5.637 -7.156 1.00 94.56 147 VAL A C 1
ATOM 1158 O O . VAL A 1 147 ? -2.076 -5.061 -6.166 1.00 94.56 147 VAL A O 1
ATOM 1161 N N . GLY A 1 148 ? -1.647 -6.971 -7.271 1.00 94.38 148 GLY A N 1
ATOM 1162 C CA . GLY A 1 148 ? -2.197 -7.856 -6.240 1.00 94.38 148 GLY A CA 1
ATOM 1163 C C . GLY A 1 148 ? -1.509 -7.672 -4.886 1.00 94.38 148 GLY A C 1
ATOM 1164 O O . GLY A 1 148 ? -2.181 -7.506 -3.869 1.00 94.38 148 GLY A O 1
ATOM 1165 N N . MET A 1 149 ? -0.177 -7.578 -4.886 1.00 95.81 149 MET A N 1
ATOM 1166 C CA . MET A 1 149 ? 0.618 -7.312 -3.688 1.00 95.81 149 MET A CA 1
ATOM 1167 C C . MET A 1 149 ? 0.325 -5.908 -3.141 1.00 95.81 149 MET A C 1
ATOM 1169 O O . MET A 1 149 ? 0.050 -5.733 -1.957 1.00 95.81 149 MET A O 1
ATOM 1173 N N . PHE A 1 150 ? 0.287 -4.894 -4.002 1.00 96.25 150 PHE A N 1
ATOM 1174 C CA . PHE A 1 150 ? 0.011 -3.527 -3.576 1.00 96.25 150 PHE A CA 1
ATOM 1175 C C . PHE A 1 150 ? -1.398 -3.363 -2.970 1.00 96.25 150 PHE A C 1
ATOM 1177 O O . PHE A 1 150 ? -1.562 -2.664 -1.969 1.00 96.25 150 PHE A O 1
ATOM 1184 N N . ARG A 1 151 ? -2.399 -4.098 -3.478 1.00 96.94 151 ARG A N 1
ATOM 1185 C CA . ARG A 1 151 ? -3.736 -4.195 -2.864 1.00 96.94 151 ARG A CA 1
ATOM 1186 C C . ARG A 1 151 ? -3.693 -4.794 -1.460 1.00 96.94 151 ARG A C 1
ATOM 1188 O O . ARG A 1 151 ? -4.379 -4.294 -0.580 1.00 96.94 151 ARG A O 1
ATOM 1195 N N . VAL A 1 152 ? -2.856 -5.804 -1.213 1.00 97.44 152 VAL A N 1
ATOM 1196 C CA . VAL A 1 152 ? -2.675 -6.358 0.144 1.00 97.44 152 VAL A CA 1
ATOM 1197 C C . VAL A 1 152 ? -2.122 -5.298 1.103 1.00 97.44 152 VAL A C 1
ATOM 1199 O O . VAL A 1 152 ? -2.575 -5.206 2.241 1.00 97.44 152 VAL A O 1
ATOM 1202 N N . LEU A 1 153 ? -1.172 -4.467 0.657 1.00 96.75 153 LEU A N 1
ATOM 1203 C CA . LEU A 1 153 ? -0.634 -3.370 1.476 1.00 96.75 153 LEU A CA 1
ATOM 1204 C C . LEU A 1 153 ? -1.695 -2.302 1.771 1.00 96.75 153 LEU A C 1
ATOM 1206 O O . LEU A 1 153 ? -1.766 -1.791 2.891 1.00 96.75 153 LEU A O 1
ATOM 1210 N N . TYR A 1 154 ? -2.542 -1.993 0.788 1.00 97.44 154 TYR A N 1
ATOM 1211 C CA . TYR A 1 154 ? -3.699 -1.125 0.984 1.00 97.44 154 TYR A CA 1
ATOM 1212 C C . TYR A 1 154 ? -4.669 -1.712 2.019 1.00 97.44 154 TYR A C 1
ATOM 1214 O O . TYR A 1 154 ? -4.989 -1.038 2.998 1.00 97.44 154 TYR A O 1
ATOM 1222 N N . ASP A 1 155 ? -5.058 -2.981 1.888 1.00 97.69 155 ASP A N 1
ATOM 1223 C CA . ASP A 1 155 ? -5.946 -3.657 2.843 1.00 97.69 155 ASP A CA 1
ATOM 1224 C C . ASP A 1 155 ? -5.344 -3.677 4.260 1.00 97.69 155 ASP A C 1
ATOM 1226 O O . ASP A 1 155 ? -6.045 -3.461 5.250 1.00 97.69 155 ASP A O 1
ATOM 1230 N N . LEU A 1 156 ? -4.022 -3.852 4.372 1.00 97.06 156 LEU A N 1
ATOM 1231 C CA . LEU A 1 156 ? -3.307 -3.784 5.645 1.00 97.06 156 LEU A CA 1
ATOM 1232 C C . LEU A 1 156 ? -3.390 -2.387 6.280 1.00 97.06 156 LEU A C 1
ATOM 1234 O O . LEU A 1 156 ? -3.520 -2.274 7.498 1.00 97.06 156 LEU A O 1
ATOM 1238 N N . SER A 1 157 ? -3.369 -1.315 5.485 1.00 96.25 157 SER A N 1
ATOM 1239 C CA . SER A 1 157 ? -3.571 0.047 5.997 1.00 96.25 157 SER A CA 1
ATOM 1240 C C . SER A 1 157 ? -4.999 0.281 6.512 1.00 96.25 157 SER A C 1
ATOM 1242 O O . SER A 1 157 ? -5.169 0.912 7.557 1.00 96.25 157 SER A O 1
ATOM 1244 N N . LEU A 1 158 ? -6.015 -0.292 5.853 1.00 96.56 158 LEU A N 1
ATOM 1245 C CA . LEU A 1 158 ? -7.398 -0.260 6.343 1.00 96.56 158 LEU A CA 1
ATOM 1246 C C . LEU A 1 158 ? -7.529 -1.028 7.659 1.00 96.56 158 LEU A C 1
ATOM 1248 O O . LEU A 1 158 ? -8.095 -0.514 8.623 1.00 96.56 158 LEU A O 1
ATOM 1252 N N . TYR A 1 159 ? -6.932 -2.220 7.718 1.00 96.31 159 TYR A N 1
ATOM 1253 C CA . TYR A 1 159 ? -6.907 -3.050 8.915 1.00 96.31 159 TYR A CA 1
ATOM 1254 C C . TYR A 1 159 ? -6.303 -2.307 10.111 1.00 96.31 159 TYR A C 1
ATOM 1256 O O . TYR A 1 159 ? -6.875 -2.337 11.198 1.00 96.31 159 TYR A O 1
ATOM 1264 N N . ARG A 1 160 ? -5.183 -1.592 9.915 1.00 94.62 160 ARG A N 1
ATOM 1265 C CA . ARG A 1 160 ? -4.549 -0.773 10.966 1.00 94.62 160 ARG A CA 1
ATOM 1266 C C . ARG A 1 160 ? -5.500 0.264 11.554 1.00 94.62 160 ARG A C 1
ATOM 1268 O O . ARG A 1 160 ? -5.488 0.474 12.764 1.00 94.62 160 ARG A O 1
ATOM 1275 N N . LYS A 1 161 ? -6.319 0.911 10.720 1.00 94.25 161 LYS A N 1
ATOM 1276 C CA . LYS A 1 161 ? -7.309 1.879 11.203 1.00 94.25 161 LYS A CA 1
ATOM 1277 C C . LYS A 1 161 ? -8.432 1.189 11.970 1.00 94.25 161 LYS A C 1
ATOM 1279 O O . LYS A 1 161 ? -8.792 1.657 13.045 1.00 94.25 161 LYS A O 1
ATOM 1284 N N . GLU A 1 162 ? -8.966 0.102 11.415 1.00 93.25 162 GLU A N 1
ATOM 1285 C CA . GLU A 1 162 ? -10.067 -0.665 12.008 1.00 93.25 162 GLU A CA 1
ATOM 1286 C C . GLU A 1 162 ? -9.683 -1.194 13.395 1.00 93.25 162 GLU A C 1
ATOM 1288 O O . GLU A 1 162 ? -10.415 -0.985 14.358 1.00 93.25 162 GLU A O 1
ATOM 1293 N N . ILE A 1 163 ? -8.496 -1.796 13.525 1.00 89.44 163 ILE A N 1
ATOM 1294 C CA . ILE A 1 163 ? -8.039 -2.337 14.807 1.00 89.44 163 ILE A CA 1
ATOM 1295 C C . ILE A 1 163 ? -7.746 -1.245 15.834 1.00 89.44 163 ILE A C 1
ATOM 1297 O O . ILE A 1 163 ? -8.086 -1.409 17.001 1.00 89.44 163 ILE A O 1
ATOM 1301 N N . MET A 1 164 ? -7.159 -0.121 15.415 1.00 89.50 164 MET A N 1
ATOM 1302 C CA . MET A 1 164 ? -6.902 1.000 16.317 1.00 89.50 164 MET A CA 1
ATOM 1303 C C . MET A 1 164 ? -8.213 1.543 16.889 1.00 89.50 164 MET A C 1
ATOM 1305 O O . MET A 1 164 ? -8.327 1.666 18.099 1.00 89.50 164 MET A O 1
ATOM 1309 N N . LEU A 1 165 ? -9.219 1.782 16.038 1.00 89.06 165 LEU A N 1
ATOM 1310 C CA . LEU A 1 165 ? -10.535 2.242 16.490 1.00 89.06 165 LEU A CA 1
ATOM 1311 C C . LEU A 1 165 ? -11.194 1.242 17.442 1.00 89.06 165 LEU A C 1
ATOM 1313 O O . LEU A 1 165 ? -11.682 1.647 18.488 1.00 89.06 165 LEU A O 1
ATOM 1317 N N . MET A 1 166 ? -11.156 -0.053 17.113 1.00 85.81 166 MET A N 1
ATOM 1318 C CA . MET A 1 166 ? -11.735 -1.094 17.961 1.00 85.81 166 MET A CA 1
ATOM 1319 C C . MET A 1 166 ? -11.104 -1.104 19.360 1.00 85.81 166 MET A C 1
ATOM 1321 O O . MET A 1 166 ? -11.819 -1.209 20.345 1.00 85.81 166 MET A O 1
ATOM 1325 N N . PHE A 1 167 ? -9.777 -0.998 19.473 1.00 80.75 167 PHE A N 1
ATOM 1326 C CA . PHE A 1 167 ? -9.103 -1.003 20.778 1.00 80.75 167 PHE A CA 1
ATOM 1327 C C . PHE A 1 167 ? -9.122 0.352 21.504 1.00 80.75 167 PHE A C 1
ATOM 1329 O O . PHE A 1 167 ? -8.847 0.381 22.703 1.00 80.75 167 PHE A O 1
ATOM 1336 N N . ASP A 1 168 ? -9.461 1.445 20.814 1.00 81.94 168 ASP A N 1
ATOM 1337 C CA . ASP A 1 168 ? -9.729 2.751 21.428 1.00 81.94 168 ASP A CA 1
ATOM 1338 C C . ASP A 1 168 ? -11.134 2.809 22.074 1.00 81.94 168 ASP A C 1
ATOM 1340 O O . ASP A 1 168 ? -11.397 3.666 22.924 1.00 81.94 168 ASP A O 1
ATOM 1344 N N . GLU A 1 169 ? -12.052 1.910 21.699 1.00 78.06 169 GLU A N 1
ATOM 1345 C CA . GLU A 1 169 ? -13.388 1.817 22.294 1.00 78.06 169 GLU A CA 1
ATOM 1346 C C . GLU A 1 169 ? -13.347 1.262 23.731 1.00 78.06 169 GLU A C 1
ATOM 1348 O O . GLU A 1 169 ? -12.581 0.361 24.072 1.00 78.06 169 GLU A O 1
ATOM 1353 N N . GLN A 1 170 ? -14.219 1.784 24.605 1.00 64.81 170 GLN A N 1
ATOM 1354 C CA . GLN A 1 170 ? -14.253 1.402 26.026 1.00 64.81 170 GLN A CA 1
ATOM 1355 C C . GLN A 1 170 ? -14.672 -0.058 26.266 1.00 64.81 170 GLN A C 1
ATOM 1357 O O . GLN A 1 170 ? -14.398 -0.604 27.336 1.00 64.81 170 GLN A O 1
ATOM 1362 N N . GLN A 1 171 ? -15.360 -0.685 25.309 1.00 70.31 171 GLN A N 1
ATOM 1363 C CA . GLN A 1 171 ? -15.801 -2.075 25.396 1.00 70.31 171 GLN A CA 1
ATOM 1364 C C . GLN A 1 171 ? -15.534 -2.782 24.073 1.00 70.31 171 GLN A C 1
ATOM 1366 O O . GLN A 1 171 ? -16.103 -2.416 23.053 1.00 70.31 171 GLN A O 1
ATOM 1371 N N . VAL A 1 172 ? -14.705 -3.824 24.115 1.00 73.38 172 VAL A N 1
ATOM 1372 C CA . VAL A 1 172 ? -14.385 -4.655 22.951 1.00 73.38 172 VAL A CA 1
ATOM 1373 C C . VAL A 1 172 ? -14.973 -6.044 23.157 1.00 73.38 172 VAL A C 1
ATOM 1375 O O . VAL A 1 172 ? -14.672 -6.708 24.154 1.00 73.38 172 VAL A O 1
ATOM 1378 N N . PHE A 1 173 ? -15.796 -6.511 22.219 1.00 80.75 173 PHE A N 1
ATOM 1379 C CA . PHE A 1 173 ? -16.369 -7.850 22.300 1.00 80.75 173 PHE A CA 1
ATOM 1380 C C . PHE A 1 173 ? -15.381 -8.907 21.795 1.00 80.75 173 PHE A C 1
ATOM 1382 O O . PHE A 1 173 ? -14.648 -8.727 20.823 1.00 80.75 173 PHE A O 1
ATOM 1389 N N . LEU A 1 174 ? -15.396 -10.081 22.430 1.00 76.19 174 LEU A N 1
ATOM 1390 C CA . LEU A 1 174 ? -14.522 -11.196 22.056 1.00 76.19 174 LEU A CA 1
ATOM 1391 C C . LEU A 1 174 ? -14.711 -11.645 20.598 1.00 76.19 174 LEU A C 1
ATOM 1393 O O . LEU A 1 174 ? -13.753 -12.074 19.953 1.00 76.19 174 LEU A O 1
ATOM 1397 N N . GLN A 1 175 ? -15.945 -11.597 20.093 1.00 81.06 175 GLN A N 1
ATOM 1398 C CA . GLN A 1 175 ? -16.249 -11.988 18.716 1.00 81.06 175 GLN A CA 1
ATOM 1399 C C . GLN A 1 175 ? -15.542 -11.070 17.712 1.00 81.06 175 GLN A C 1
ATOM 1401 O O . GLN A 1 175 ? -14.948 -11.573 16.757 1.00 81.06 175 GLN A O 1
ATOM 1406 N N . ASP A 1 176 ? -15.500 -9.766 17.988 1.00 83.19 176 ASP A N 1
ATOM 1407 C CA . ASP A 1 176 ? -14.805 -8.782 17.155 1.00 83.19 176 ASP A CA 1
ATOM 1408 C C . ASP A 1 176 ? -13.294 -9.001 17.192 1.00 83.19 176 ASP A C 1
ATOM 1410 O O . ASP A 1 176 ? -12.639 -9.026 16.152 1.00 83.19 176 ASP A O 1
ATOM 1414 N N . ILE A 1 177 ? -12.737 -9.308 18.367 1.00 81.56 177 ILE A N 1
ATOM 1415 C CA . ILE A 1 177 ? -11.316 -9.660 18.495 1.00 81.56 177 ILE A CA 1
ATOM 1416 C C . ILE A 1 177 ? -10.972 -10.903 17.660 1.00 81.56 177 ILE A C 1
ATOM 1418 O O . ILE A 1 177 ? -9.971 -10.908 16.939 1.00 81.56 177 ILE A O 1
ATOM 1422 N N . LYS A 1 178 ? -11.799 -11.957 17.717 1.00 80.81 178 LYS A N 1
ATOM 1423 C CA . LYS A 1 178 ? -11.610 -13.174 16.905 1.00 80.81 178 LYS A CA 1
ATOM 1424 C C . LYS A 1 178 ? -11.698 -12.870 15.409 1.00 80.81 178 LYS A C 1
ATOM 1426 O O . LYS A 1 178 ? -10.882 -13.377 14.637 1.00 80.81 178 LYS A O 1
ATOM 1431 N N . LEU A 1 179 ? -12.651 -12.033 15.004 1.00 87.19 179 LEU A N 1
ATOM 1432 C CA . LEU A 1 179 ? -12.803 -11.590 13.621 1.00 87.19 179 LEU A CA 1
ATOM 1433 C C . LEU A 1 179 ? -11.567 -10.813 13.148 1.00 87.19 179 LEU A C 1
ATOM 1435 O O . LEU A 1 179 ? -11.018 -11.122 12.090 1.00 87.19 179 LEU A O 1
ATOM 1439 N N . MET A 1 180 ? -11.084 -9.861 13.946 1.00 88.00 180 MET A N 1
ATOM 1440 C CA . MET A 1 180 ? -9.900 -9.062 13.628 1.00 88.00 180 MET A CA 1
ATOM 1441 C C . MET A 1 180 ? -8.626 -9.900 13.585 1.00 88.00 180 MET A C 1
ATOM 1443 O O . MET A 1 180 ? -7.776 -9.681 12.722 1.00 88.00 180 MET A O 1
ATOM 1447 N N . HIS A 1 181 ? -8.493 -10.898 14.454 1.00 85.62 181 HIS A N 1
ATOM 1448 C CA . HIS A 1 181 ? -7.386 -11.843 14.375 1.00 85.62 181 HIS A CA 1
ATOM 1449 C C . HIS A 1 181 ? -7.453 -12.677 13.085 1.00 85.62 181 HIS A C 1
ATOM 1451 O O . HIS A 1 181 ? -6.450 -12.822 12.389 1.00 85.62 181 HIS A O 1
ATOM 1457 N N . LYS A 1 182 ? -8.639 -13.176 12.708 1.00 86.62 182 LYS A N 1
ATOM 1458 C CA . LYS A 1 182 ? -8.830 -13.915 11.450 1.00 86.62 182 LYS A CA 1
ATOM 1459 C C . LYS A 1 182 ? -8.473 -13.063 10.228 1.00 86.62 182 LYS A C 1
ATOM 1461 O O . LYS A 1 182 ? -7.756 -13.545 9.357 1.00 86.62 182 LYS A O 1
ATOM 1466 N N . LYS A 1 183 ? -8.914 -11.800 10.189 1.00 92.94 183 LYS A N 1
ATOM 1467 C CA . LYS A 1 183 ? -8.537 -10.839 9.136 1.00 92.94 183 LYS A CA 1
ATOM 1468 C C . LYS A 1 183 ? -7.018 -10.627 9.065 1.00 92.94 183 LYS A C 1
ATOM 1470 O O . LYS A 1 183 ? -6.463 -10.589 7.973 1.00 92.94 183 LYS A O 1
ATOM 1475 N N . LEU A 1 184 ? -6.328 -10.539 10.208 1.00 91.31 184 LEU A N 1
ATOM 1476 C CA . LEU A 1 184 ? -4.863 -10.423 10.235 1.00 91.31 184 LEU A CA 1
ATOM 1477 C C . LEU A 1 184 ? -4.173 -11.656 9.649 1.00 91.31 184 LEU A C 1
ATOM 1479 O O . LEU A 1 184 ? -3.197 -11.515 8.914 1.00 91.31 184 LEU A O 1
ATOM 1483 N N . MET A 1 185 ? -4.664 -12.853 9.986 1.00 88.00 185 MET A N 1
ATOM 1484 C CA . MET A 1 185 ? -4.117 -14.101 9.452 1.00 88.00 185 MET A CA 1
ATOM 1485 C C . MET A 1 185 ? -4.343 -14.220 7.943 1.00 88.00 185 MET A C 1
ATOM 1487 O O . MET A 1 185 ? -3.429 -14.646 7.248 1.00 88.00 185 MET A O 1
ATOM 1491 N N . ASP A 1 186 ? -5.500 -13.791 7.431 1.00 94.69 186 ASP A N 1
ATOM 1492 C CA . ASP A 1 186 ? -5.776 -13.730 5.987 1.00 94.69 186 ASP A CA 1
ATOM 1493 C C . ASP A 1 186 ? -4.804 -12.791 5.252 1.00 94.69 186 ASP A C 1
ATOM 1495 O O . ASP A 1 186 ? -4.159 -13.185 4.281 1.00 94.69 186 ASP A O 1
ATOM 1499 N N . LEU A 1 187 ? -4.607 -11.571 5.767 1.00 96.44 187 LEU A N 1
ATOM 1500 C CA . LEU A 1 187 ? -3.642 -10.623 5.199 1.00 96.44 187 LEU A CA 1
ATOM 1501 C C . LEU A 1 187 ? -2.218 -11.183 5.216 1.00 96.44 187 LEU A C 1
ATOM 1503 O O . LEU A 1 187 ? -1.478 -11.044 4.242 1.00 96.44 187 LEU A O 1
ATOM 1507 N N . ARG A 1 188 ? -1.834 -11.834 6.317 1.00 93.75 188 ARG A N 1
ATOM 1508 C CA . ARG A 1 188 ? -0.540 -12.505 6.448 1.00 93.75 188 ARG A CA 1
ATOM 1509 C C . ARG A 1 188 ? -0.381 -13.633 5.435 1.00 93.75 188 ARG A C 1
ATOM 1511 O O . ARG A 1 188 ? 0.686 -13.751 4.843 1.00 93.75 188 ARG A O 1
ATOM 1518 N N . ASP A 1 189 ? -1.410 -14.441 5.225 1.00 94.69 189 ASP A N 1
ATOM 1519 C CA . ASP A 1 189 ? -1.378 -15.528 4.252 1.00 94.69 189 ASP A CA 1
ATOM 1520 C C . ASP A 1 189 ? -1.199 -14.994 2.823 1.00 94.69 189 ASP A C 1
ATOM 1522 O O . ASP A 1 189 ? -0.279 -15.403 2.114 1.00 94.69 189 ASP A O 1
ATOM 1526 N N . ARG A 1 190 ? -1.970 -13.966 2.447 1.00 96.88 190 ARG A N 1
ATOM 1527 C CA . ARG A 1 190 ? -1.830 -13.271 1.155 1.00 96.88 190 ARG A CA 1
ATOM 1528 C C . ARG A 1 190 ? -0.450 -12.641 0.955 1.00 96.88 190 ARG A C 1
ATOM 1530 O O . ARG A 1 190 ? 0.018 -12.560 -0.181 1.00 96.88 190 ARG A O 1
ATOM 1537 N N . LEU A 1 191 ? 0.189 -12.180 2.035 1.00 96.88 191 LEU A N 1
ATOM 1538 C CA . LEU A 1 191 ? 1.574 -11.708 2.021 1.00 96.88 191 LEU A CA 1
ATOM 1539 C C . LEU A 1 191 ? 2.550 -12.870 1.799 1.00 96.88 191 LEU A C 1
ATOM 1541 O O . LEU A 1 191 ? 3.457 -12.750 0.983 1.00 96.88 191 LEU A O 1
ATOM 1545 N N . LEU A 1 192 ? 2.405 -13.989 2.512 1.00 94.50 192 LEU A N 1
ATOM 1546 C CA . LEU A 1 192 ? 3.297 -15.151 2.378 1.00 94.50 192 LEU A CA 1
ATOM 1547 C C . LEU A 1 192 ? 3.247 -15.754 0.969 1.00 94.50 192 LEU A C 1
ATOM 1549 O O . LEU A 1 192 ? 4.291 -16.090 0.408 1.00 94.50 192 LEU A O 1
ATOM 1553 N N . HIS A 1 193 ? 2.064 -15.787 0.363 1.00 96.19 193 HIS A N 1
ATOM 1554 C CA . HIS A 1 193 ? 1.836 -16.217 -1.015 1.00 96.19 193 HIS A CA 1
ATOM 1555 C C . HIS A 1 193 ? 2.146 -15.116 -2.049 1.00 96.19 1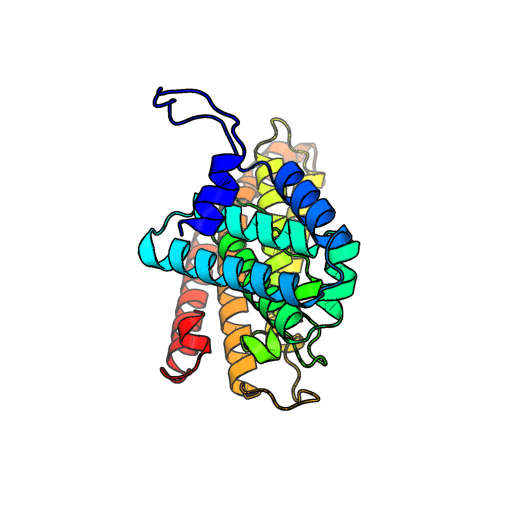93 HIS A C 1
ATOM 1557 O O . HIS A 1 193 ? 1.501 -15.015 -3.089 1.00 96.19 193 HIS A O 1
ATOM 1563 N N . TYR A 1 194 ? 3.167 -14.279 -1.806 1.00 95.56 194 TYR A N 1
ATOM 1564 C CA . TYR A 1 194 ? 3.468 -13.119 -2.661 1.00 95.56 194 TYR A CA 1
ATOM 1565 C C . TYR A 1 194 ? 3.729 -13.468 -4.131 1.00 95.56 194 TYR A C 1
ATOM 1567 O O . TYR A 1 194 ? 3.525 -12.639 -5.017 1.00 95.56 194 TYR A O 1
ATOM 1575 N N . ARG A 1 195 ? 4.212 -14.689 -4.384 1.00 95.50 195 ARG A N 1
ATOM 1576 C CA . ARG A 1 195 ? 4.528 -15.195 -5.724 1.00 95.50 195 ARG A CA 1
ATOM 1577 C C . ARG A 1 195 ? 3.289 -15.295 -6.604 1.00 95.50 195 ARG A C 1
ATOM 1579 O O . ARG A 1 195 ? 3.405 -15.069 -7.803 1.00 95.50 195 ARG A O 1
ATOM 1586 N N . ASP A 1 196 ? 2.130 -15.552 -6.006 1.00 93.88 196 ASP A N 1
ATOM 1587 C CA . ASP A 1 196 ? 0.863 -15.712 -6.722 1.00 93.88 196 ASP A CA 1
ATOM 1588 C C . ASP A 1 196 ? 0.390 -14.388 -7.336 1.00 93.88 196 ASP A C 1
ATOM 1590 O O . ASP A 1 196 ? -0.368 -14.378 -8.304 1.00 93.88 196 ASP A O 1
ATOM 1594 N N . HIS A 1 197 ? 0.896 -13.256 -6.831 1.00 90.94 197 HIS A N 1
ATOM 1595 C CA . HIS A 1 197 ? 0.631 -11.937 -7.405 1.00 90.94 197 HIS A CA 1
ATOM 1596 C C . HIS A 1 197 ? 1.541 -11.607 -8.595 1.00 90.94 197 HIS A C 1
ATOM 1598 O O . HIS A 1 197 ? 1.286 -10.622 -9.282 1.00 90.94 197 HIS A O 1
ATOM 1604 N N . VAL A 1 198 ? 2.611 -12.372 -8.847 1.00 91.94 198 VAL A N 1
ATOM 1605 C CA . VAL A 1 198 ? 3.619 -12.046 -9.870 1.00 91.94 198 VAL A CA 1
ATOM 1606 C C . VAL A 1 198 ? 3.319 -12.790 -11.168 1.00 91.94 198 VAL A C 1
ATOM 1608 O O . VAL A 1 198 ? 3.573 -13.986 -11.297 1.00 91.94 198 VAL A O 1
ATOM 1611 N N . LEU A 1 199 ? 2.856 -12.063 -12.185 1.00 88.69 199 LEU A N 1
ATOM 1612 C CA . LEU A 1 199 ? 2.703 -12.630 -13.523 1.00 88.69 199 LEU A CA 1
ATOM 1613 C C . LEU A 1 199 ? 4.071 -12.939 -14.147 1.00 88.69 199 LEU A C 1
ATOM 1615 O O . LEU A 1 199 ? 4.959 -12.076 -14.168 1.00 88.69 199 LEU A O 1
ATOM 1619 N N . LEU A 1 200 ? 4.212 -14.154 -14.691 1.00 85.88 200 LEU A N 1
ATOM 1620 C CA . LEU A 1 200 ? 5.415 -14.604 -15.401 1.00 85.88 200 LEU A CA 1
ATOM 1621 C C . LEU A 1 200 ? 5.733 -13.668 -16.574 1.00 85.88 200 LEU A C 1
ATOM 1623 O O . LEU A 1 200 ? 6.820 -13.097 -16.658 1.00 85.88 200 LEU A O 1
ATOM 1627 N N . GLU A 1 201 ? 4.732 -13.436 -17.417 1.00 82.62 201 GLU A N 1
ATOM 1628 C CA . GLU A 1 201 ? 4.799 -12.529 -18.555 1.00 82.62 201 GLU A CA 1
ATOM 1629 C C . GLU A 1 201 ? 3.735 -11.446 -18.403 1.00 82.62 201 GLU A C 1
ATOM 1631 O O . GLU A 1 201 ? 2.578 -11.723 -18.077 1.00 82.62 201 GLU A O 1
ATOM 1636 N N . LEU A 1 202 ? 4.135 -10.195 -18.629 1.00 78.25 202 LEU A N 1
ATOM 1637 C CA . LEU A 1 202 ? 3.184 -9.099 -18.749 1.00 78.25 202 LEU A CA 1
ATOM 1638 C C . LEU A 1 202 ? 2.778 -8.974 -20.221 1.00 78.25 202 LEU A C 1
ATOM 1640 O O . LEU A 1 202 ? 3.639 -9.087 -21.091 1.00 78.25 202 LEU A O 1
ATOM 1644 N N . PRO A 1 203 ? 1.503 -8.674 -20.519 1.00 72.31 203 PRO A N 1
ATOM 1645 C CA . PRO A 1 203 ? 1.014 -8.564 -21.897 1.00 72.31 203 PRO A CA 1
ATOM 1646 C C . PRO A 1 203 ? 1.624 -7.395 -22.689 1.00 72.31 203 PRO A C 1
ATOM 1648 O O . PRO A 1 203 ? 1.393 -7.267 -23.887 1.00 72.31 203 PRO A O 1
ATOM 1651 N N . HIS A 1 204 ? 2.413 -6.541 -22.039 1.00 75.00 204 HIS A N 1
ATOM 1652 C CA . HIS A 1 204 ? 3.102 -5.416 -22.654 1.00 75.00 204 HIS A CA 1
ATOM 1653 C C . HIS A 1 204 ? 4.504 -5.273 -22.054 1.00 75.00 204 HIS A C 1
ATOM 1655 O O . HIS A 1 204 ? 4.764 -5.750 -20.946 1.00 75.00 204 HIS A O 1
ATOM 1661 N N . SER A 1 205 ? 5.381 -4.539 -22.743 1.00 77.12 205 SER A N 1
ATOM 1662 C CA . SER A 1 205 ? 6.729 -4.236 -22.259 1.00 77.12 205 SER A CA 1
ATOM 1663 C C . SER A 1 205 ? 6.683 -3.535 -20.898 1.00 77.12 205 SER A C 1
ATOM 1665 O O . SER A 1 205 ? 6.063 -2.480 -20.758 1.00 77.12 205 SER A O 1
ATOM 1667 N N . SER A 1 206 ? 7.353 -4.116 -19.905 1.00 82.75 206 SER A N 1
ATOM 1668 C CA . SER A 1 206 ? 7.610 -3.493 -18.606 1.00 82.75 206 SER A CA 1
ATOM 1669 C C . SER A 1 206 ? 9.104 -3.212 -18.479 1.00 82.75 206 SER A C 1
ATOM 1671 O O . SER A 1 206 ? 9.902 -4.041 -18.925 1.00 82.75 206 SER A O 1
ATOM 1673 N N . PRO A 1 207 ? 9.502 -2.084 -17.863 1.00 85.44 207 PRO A N 1
ATOM 1674 C CA . PRO A 1 207 ? 10.907 -1.823 -17.566 1.00 85.44 207 PRO A CA 1
ATOM 1675 C C . PRO A 1 207 ? 11.468 -2.784 -16.505 1.00 85.44 207 PRO A C 1
ATOM 1677 O O . PRO A 1 207 ? 12.683 -2.883 -16.359 1.00 85.44 207 PRO A O 1
ATOM 1680 N N . PHE A 1 208 ? 10.603 -3.499 -15.775 1.00 88.56 208 PHE A N 1
ATOM 1681 C CA . PHE A 1 208 ? 10.986 -4.457 -14.743 1.00 88.56 208 PHE A CA 1
ATOM 1682 C C . PHE A 1 208 ? 10.901 -5.888 -15.266 1.00 88.56 208 PHE A C 1
ATOM 1684 O O . PHE A 1 208 ? 9.841 -6.338 -15.723 1.00 88.56 208 PHE A O 1
ATOM 1691 N N . THR A 1 209 ? 12.000 -6.633 -15.142 1.00 90.38 209 THR A N 1
ATOM 1692 C CA . THR A 1 209 ? 12.018 -8.062 -15.472 1.00 90.38 209 THR A CA 1
ATOM 1693 C C . THR A 1 209 ? 11.142 -8.860 -14.503 1.00 90.38 209 THR A C 1
ATOM 1695 O O . THR A 1 209 ? 10.780 -8.385 -13.425 1.00 90.38 209 THR A O 1
ATOM 1698 N N . PHE A 1 210 ? 10.811 -10.107 -14.855 1.00 91.25 210 PHE A N 1
ATOM 1699 C CA . PHE A 1 210 ? 10.116 -11.014 -13.934 1.00 91.25 210 PHE A CA 1
ATOM 1700 C C . PHE A 1 210 ? 10.849 -11.139 -12.588 1.00 91.25 210 PHE A C 1
ATOM 1702 O O . PHE A 1 210 ? 10.225 -11.051 -11.533 1.00 91.25 210 PHE A O 1
ATOM 1709 N N . ILE A 1 211 ? 12.178 -11.281 -12.623 1.00 91.81 211 ILE A N 1
ATOM 1710 C CA . ILE A 1 211 ? 13.004 -11.407 -11.417 1.00 91.81 211 ILE A CA 1
ATOM 1711 C C . ILE A 1 211 ? 12.955 -10.129 -10.577 1.00 91.81 211 ILE A C 1
ATOM 1713 O O . ILE A 1 211 ? 12.851 -10.216 -9.355 1.00 91.81 211 ILE A O 1
ATOM 1717 N 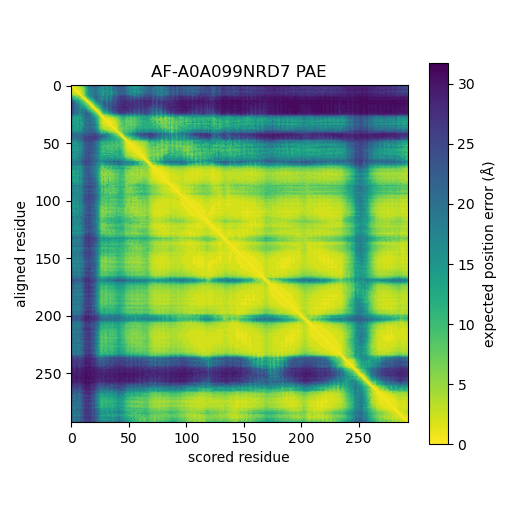N . ASP A 1 212 ? 12.976 -8.954 -11.207 1.00 91.44 212 ASP A N 1
ATOM 1718 C CA . ASP A 1 212 ? 12.859 -7.678 -10.495 1.00 91.44 212 ASP A CA 1
ATOM 1719 C C . ASP A 1 212 ? 11.512 -7.561 -9.778 1.00 91.44 212 ASP A C 1
ATOM 1721 O O . ASP A 1 212 ? 11.470 -7.256 -8.585 1.00 91.44 212 ASP A O 1
ATOM 1725 N N . ARG A 1 213 ? 10.411 -7.880 -10.473 1.00 92.50 213 ARG A N 1
ATOM 1726 C CA . ARG A 1 213 ? 9.065 -7.855 -9.880 1.00 92.50 213 ARG A CA 1
ATOM 1727 C C . ARG A 1 213 ? 8.919 -8.857 -8.742 1.00 92.50 213 ARG A C 1
ATOM 1729 O O . ARG A 1 213 ? 8.343 -8.531 -7.707 1.00 92.50 213 ARG A O 1
ATOM 1736 N N . LEU A 1 214 ? 9.480 -10.056 -8.900 1.00 94.38 214 LEU A N 1
ATOM 1737 C CA . LEU A 1 214 ? 9.467 -11.088 -7.866 1.00 94.38 214 LEU A CA 1
ATOM 1738 C C . LEU A 1 214 ? 10.224 -10.643 -6.610 1.00 94.38 214 LEU A C 1
ATOM 1740 O O . LEU A 1 214 ? 9.716 -10.806 -5.502 1.00 94.38 214 LEU A O 1
ATOM 1744 N N . LYS A 1 215 ? 11.408 -10.038 -6.773 1.00 94.56 215 LYS A N 1
ATOM 1745 C CA . LYS A 1 215 ? 12.177 -9.476 -5.653 1.00 94.56 215 LYS A CA 1
ATOM 1746 C C . LYS A 1 215 ? 11.435 -8.316 -4.987 1.00 94.56 215 LYS A C 1
ATOM 1748 O O . LYS A 1 215 ? 11.387 -8.262 -3.764 1.00 94.56 215 LYS A O 1
ATOM 1753 N N . CYS A 1 216 ? 10.820 -7.425 -5.767 1.00 94.69 216 CYS A N 1
ATOM 1754 C CA . CYS A 1 216 ? 10.007 -6.327 -5.240 1.00 94.69 216 CYS A CA 1
ATOM 1755 C C . CYS A 1 216 ? 8.822 -6.852 -4.411 1.00 94.69 216 CYS A C 1
ATOM 1757 O O . CYS A 1 216 ? 8.616 -6.418 -3.278 1.00 94.69 216 CYS A O 1
ATOM 1759 N N . ALA A 1 217 ? 8.094 -7.844 -4.932 1.00 95.81 217 ALA A N 1
ATOM 1760 C CA . ALA A 1 217 ? 7.001 -8.503 -4.223 1.00 95.81 217 ALA A CA 1
ATOM 1761 C C . ALA A 1 217 ? 7.477 -9.189 -2.933 1.00 95.81 217 ALA A C 1
ATOM 1763 O O . ALA A 1 217 ? 6.825 -9.059 -1.899 1.00 95.81 217 ALA A O 1
ATOM 1764 N N . GLN A 1 218 ? 8.631 -9.866 -2.966 1.00 96.44 218 GLN A N 1
ATOM 1765 C CA . GLN A 1 218 ? 9.225 -10.488 -1.781 1.00 96.44 218 GLN A CA 1
ATOM 1766 C C . GLN A 1 218 ? 9.579 -9.446 -0.712 1.00 96.44 218 GLN A C 1
ATOM 1768 O O . GLN A 1 218 ? 9.265 -9.645 0.458 1.00 96.44 218 GLN A O 1
ATOM 1773 N N . LEU A 1 219 ? 10.191 -8.320 -1.093 1.00 96.25 219 LEU A N 1
ATOM 1774 C CA . LEU A 1 219 ? 10.535 -7.252 -0.150 1.00 96.25 219 LEU A CA 1
ATOM 1775 C C . LEU A 1 219 ? 9.288 -6.640 0.498 1.00 96.25 219 LEU A C 1
ATOM 1777 O O . LEU A 1 219 ? 9.229 -6.529 1.723 1.00 96.25 219 LEU A O 1
ATOM 1781 N N . TRP A 1 220 ? 8.259 -6.320 -0.293 1.00 96.06 220 TRP A N 1
ATOM 1782 C CA . TRP A 1 220 ? 6.989 -5.816 0.237 1.00 96.06 220 TRP A CA 1
ATOM 1783 C C . TRP A 1 220 ? 6.251 -6.843 1.096 1.00 96.06 220 TRP A C 1
ATOM 1785 O O . TRP A 1 220 ? 5.652 -6.480 2.107 1.00 96.06 220 TRP A O 1
ATOM 1795 N N . SER A 1 221 ? 6.330 -8.124 0.739 1.00 97.06 221 SER A N 1
ATOM 1796 C CA . SER A 1 221 ? 5.797 -9.218 1.548 1.00 97.06 221 SER A CA 1
ATOM 1797 C C . SER A 1 221 ? 6.476 -9.307 2.909 1.00 97.06 221 SER A C 1
ATOM 1799 O O . SER A 1 221 ? 5.793 -9.390 3.931 1.00 97.06 221 SER A O 1
ATOM 1801 N N . LEU A 1 222 ? 7.809 -9.247 2.946 1.00 95.75 222 LEU A N 1
ATOM 1802 C CA . LEU A 1 222 ? 8.583 -9.272 4.185 1.00 95.75 222 LEU A CA 1
ATOM 1803 C C . LEU A 1 222 ? 8.270 -8.047 5.054 1.00 95.75 222 LEU A C 1
ATOM 1805 O O . LEU A 1 222 ? 7.992 -8.200 6.244 1.00 95.75 222 LEU A O 1
ATOM 1809 N N . ALA A 1 223 ? 8.231 -6.852 4.459 1.00 94.62 223 ALA A N 1
ATOM 1810 C CA . ALA A 1 223 ? 7.875 -5.617 5.156 1.00 94.62 223 ALA A CA 1
ATOM 1811 C C . ALA A 1 223 ? 6.443 -5.657 5.723 1.00 94.62 223 ALA A C 1
ATOM 1813 O O . ALA A 1 223 ? 6.224 -5.355 6.898 1.00 94.62 223 ALA A O 1
ATOM 1814 N N . GLY A 1 224 ? 5.465 -6.093 4.924 1.00 95.50 224 GLY A N 1
ATOM 1815 C CA . GLY A 1 224 ? 4.082 -6.249 5.371 1.00 95.50 224 GLY A CA 1
ATOM 1816 C C . GLY A 1 224 ? 3.940 -7.310 6.465 1.00 95.50 224 GLY A C 1
ATOM 1817 O O . GLY A 1 224 ? 3.248 -7.083 7.456 1.00 95.50 224 GLY A O 1
ATOM 1818 N N . ASN A 1 225 ? 4.649 -8.439 6.354 1.00 94.12 225 ASN A N 1
ATOM 1819 C CA . ASN A 1 225 ? 4.666 -9.482 7.382 1.00 94.12 225 ASN A CA 1
ATOM 1820 C C . ASN A 1 225 ? 5.222 -8.964 8.714 1.00 94.12 225 ASN A C 1
ATOM 1822 O O . ASN A 1 225 ? 4.623 -9.231 9.759 1.00 94.12 225 ASN A O 1
ATOM 1826 N N . LEU A 1 226 ? 6.317 -8.198 8.686 1.00 92.56 226 LEU A N 1
ATOM 1827 C CA . LEU A 1 226 ? 6.879 -7.549 9.874 1.00 92.56 226 LEU A CA 1
ATOM 1828 C C . LEU A 1 226 ? 5.853 -6.639 10.552 1.00 92.56 226 LEU A C 1
ATOM 1830 O O . LEU A 1 226 ? 5.666 -6.718 11.766 1.00 92.56 226 LEU A O 1
ATOM 1834 N N . LEU A 1 227 ? 5.131 -5.839 9.769 1.00 92.44 227 LEU A N 1
ATOM 1835 C CA . LEU A 1 227 ? 4.046 -5.009 10.280 1.00 92.44 227 LEU A CA 1
ATOM 1836 C C . LEU A 1 227 ? 2.916 -5.857 10.888 1.00 92.44 227 LEU A C 1
ATOM 1838 O O . LEU A 1 227 ? 2.425 -5.527 11.965 1.00 92.44 227 LEU A O 1
ATOM 1842 N N . THR A 1 228 ? 2.540 -6.993 10.285 1.00 91.38 228 THR A N 1
ATOM 1843 C CA . THR A 1 228 ? 1.534 -7.883 10.899 1.00 91.38 228 THR A CA 1
ATOM 1844 C C . THR A 1 228 ? 1.995 -8.444 12.245 1.00 91.38 228 THR A C 1
ATOM 1846 O O . THR A 1 228 ? 1.177 -8.583 13.148 1.00 91.38 228 THR A O 1
ATOM 1849 N N . ILE A 1 229 ? 3.289 -8.752 12.403 1.00 88.00 229 ILE A N 1
ATOM 1850 C CA . ILE A 1 229 ? 3.863 -9.208 13.678 1.00 88.00 229 ILE A CA 1
ATOM 1851 C C . ILE A 1 229 ? 3.779 -8.088 14.715 1.00 88.00 229 ILE A C 1
ATOM 1853 O O . ILE A 1 229 ? 3.358 -8.332 15.842 1.00 88.00 229 ILE A O 1
ATOM 1857 N N . GLN A 1 230 ? 4.125 -6.856 14.335 1.00 86.69 230 GLN A N 1
ATOM 1858 C CA . GLN A 1 230 ? 4.019 -5.697 15.223 1.00 86.69 230 GLN A CA 1
ATOM 1859 C C . GLN A 1 230 ? 2.578 -5.466 15.688 1.00 86.69 230 GLN A C 1
ATOM 1861 O O . GLN A 1 230 ? 2.351 -5.266 16.879 1.00 86.69 230 GLN A O 1
ATOM 1866 N N . LEU A 1 231 ? 1.603 -5.542 14.777 1.00 87.50 231 LEU A N 1
ATOM 1867 C CA . LEU A 1 231 ? 0.182 -5.403 15.108 1.00 87.50 231 LEU A CA 1
ATOM 1868 C C . LEU A 1 231 ? -0.298 -6.531 16.026 1.00 87.50 231 LEU A C 1
ATOM 1870 O O . LEU A 1 231 ? -0.999 -6.267 17.001 1.00 87.50 231 LEU A O 1
ATOM 1874 N N . GLU A 1 232 ? 0.125 -7.769 15.763 1.00 84.56 232 GLU A N 1
ATOM 1875 C CA . GLU A 1 232 ? -0.185 -8.915 16.618 1.00 84.56 232 GLU A CA 1
ATOM 1876 C C . GLU A 1 232 ? 0.353 -8.720 18.043 1.00 84.56 232 GLU A C 1
ATOM 1878 O O . GLU A 1 232 ? -0.377 -8.862 19.024 1.00 84.56 232 GLU A O 1
ATOM 1883 N N . MET A 1 233 ? 1.615 -8.303 18.160 1.00 80.81 233 MET A N 1
ATOM 1884 C CA . MET A 1 233 ? 2.259 -8.028 19.443 1.00 80.81 233 MET A CA 1
ATOM 1885 C C . MET A 1 233 ? 1.680 -6.811 20.170 1.00 80.81 233 MET A C 1
ATOM 1887 O O . MET A 1 233 ? 1.732 -6.759 21.398 1.00 80.81 233 MET A O 1
ATOM 1891 N N . HIS A 1 234 ? 1.184 -5.808 19.451 1.00 83.31 234 HIS A N 1
ATOM 1892 C CA . HIS A 1 234 ? 0.649 -4.601 20.071 1.00 83.3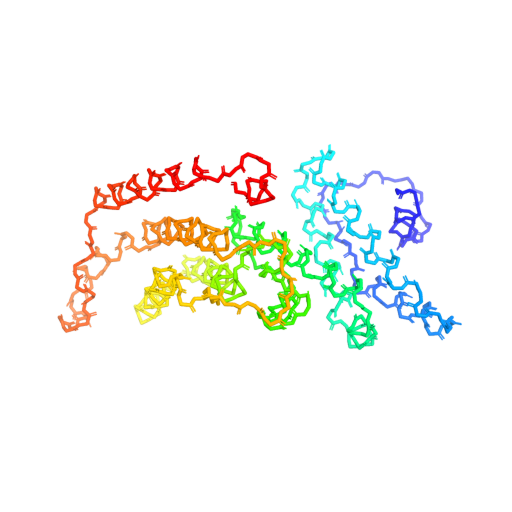1 234 HIS A CA 1
ATOM 1893 C C . HIS A 1 234 ? -0.775 -4.821 20.586 1.00 83.31 234 HIS A C 1
ATOM 1895 O O . HIS A 1 234 ? -1.058 -4.550 21.749 1.00 83.31 234 HIS A O 1
ATOM 1901 N N . TYR A 1 235 ? -1.649 -5.369 19.743 1.00 80.12 235 TYR A N 1
ATOM 1902 C CA . TYR A 1 235 ? -3.079 -5.457 20.032 1.00 80.12 235 TYR A CA 1
ATOM 1903 C C . TYR A 1 235 ? -3.503 -6.803 20.631 1.00 80.12 235 TYR A C 1
ATOM 1905 O O . TYR A 1 235 ? -4.412 -6.861 21.455 1.00 80.12 235 TYR A O 1
ATOM 1913 N N . PHE A 1 236 ? -2.832 -7.900 20.271 1.00 72.19 236 PHE A N 1
ATOM 1914 C CA . PHE A 1 236 ? -3.271 -9.253 20.636 1.00 72.19 236 PHE A CA 1
ATOM 1915 C C . PHE A 1 236 ? -2.354 -9.959 21.639 1.00 72.19 236 PHE A C 1
ATOM 1917 O O . PHE A 1 236 ? -2.689 -11.038 22.123 1.00 72.19 236 PHE A O 1
ATOM 1924 N N . LYS A 1 237 ? -1.237 -9.351 22.048 1.00 67.00 237 LYS A N 1
ATOM 1925 C CA . LYS A 1 237 ? -0.315 -9.925 23.047 1.00 67.00 237 LYS A CA 1
ATOM 1926 C C . LYS A 1 237 ? -0.983 -10.266 24.382 1.00 67.00 237 LYS A C 1
ATOM 1928 O O . LYS A 1 237 ? -0.618 -11.257 25.012 1.00 67.00 237 LYS A O 1
ATOM 1933 N N . ASN A 1 238 ? -1.991 -9.493 24.787 1.00 56.59 238 ASN A N 1
ATOM 1934 C CA . ASN A 1 238 ? -2.758 -9.739 26.011 1.00 56.59 238 ASN A CA 1
ATOM 1935 C C . ASN A 1 238 ? -3.997 -10.619 25.788 1.00 56.59 238 ASN A C 1
ATOM 1937 O O . ASN A 1 238 ? -4.641 -11.007 26.762 1.00 56.59 238 ASN A O 1
ATOM 1941 N N . LEU A 1 239 ? -4.318 -10.982 24.539 1.00 61.16 239 LEU A N 1
ATOM 1942 C CA . LEU A 1 239 ? -5.481 -11.808 24.212 1.00 61.16 239 LEU A CA 1
ATOM 1943 C C . LEU A 1 239 ? -5.432 -13.151 24.943 1.00 61.16 239 LEU A C 1
ATOM 1945 O O . LEU A 1 239 ? -6.453 -13.621 25.430 1.00 61.16 239 LEU A O 1
ATOM 1949 N N . ARG A 1 240 ? -4.238 -13.736 25.092 1.00 54.22 240 ARG A N 1
ATOM 1950 C CA . ARG A 1 240 ? -4.038 -14.968 25.862 1.00 54.22 240 ARG A CA 1
ATOM 1951 C C . ARG A 1 240 ? -4.509 -14.823 27.309 1.00 54.22 240 ARG A C 1
ATOM 1953 O O . ARG A 1 240 ? -5.275 -15.654 27.779 1.00 54.22 240 ARG A O 1
ATOM 1960 N N . PHE A 1 241 ? -4.079 -13.762 27.987 1.00 54.81 241 PHE A N 1
ATOM 1961 C CA . PHE A 1 241 ? -4.452 -13.497 29.376 1.00 54.81 241 PHE A CA 1
ATOM 1962 C C . PHE A 1 241 ? -5.950 -13.189 29.497 1.00 54.81 241 PHE A C 1
ATOM 1964 O O . PHE A 1 241 ? -6.608 -13.672 30.410 1.00 54.81 241 PHE A O 1
ATOM 1971 N N . TRP A 1 242 ? -6.513 -12.469 28.525 1.00 55.62 242 TRP A N 1
ATOM 1972 C CA . TRP A 1 242 ? -7.936 -12.131 28.487 1.00 55.62 242 TRP A CA 1
ATOM 1973 C C . TRP A 1 242 ? -8.833 -13.355 28.229 1.00 55.62 242 TRP A C 1
ATOM 1975 O O . TRP A 1 242 ? -9.866 -13.515 28.876 1.00 55.62 242 TRP A O 1
ATOM 1985 N N . ILE A 1 243 ? -8.422 -14.262 27.335 1.00 52.56 243 ILE A N 1
ATOM 1986 C CA . ILE A 1 243 ? -9.083 -15.556 27.103 1.00 52.56 243 ILE A CA 1
ATOM 1987 C C . ILE A 1 243 ? -8.944 -16.458 28.337 1.00 52.56 243 ILE A C 1
ATOM 1989 O O . ILE A 1 243 ? -9.911 -17.105 28.731 1.00 52.56 243 ILE A O 1
ATOM 1993 N N . GLU A 1 244 ? -7.762 -16.503 28.964 1.00 51.00 244 GLU A N 1
ATOM 1994 C CA . GLU A 1 244 ? -7.510 -17.298 30.173 1.00 51.00 244 GLU A CA 1
ATOM 1995 C C . GLU A 1 244 ? -8.329 -16.798 31.379 1.00 51.00 244 GLU A C 1
ATOM 1997 O O . GLU A 1 244 ? -8.867 -17.628 32.112 1.00 51.00 244 GLU A O 1
ATOM 2002 N N . GLN A 1 245 ? -8.496 -15.481 31.552 1.00 52.38 245 GLN A N 1
ATOM 2003 C CA . GLN A 1 245 ? -9.330 -14.880 32.604 1.00 52.38 245 GLN A CA 1
ATOM 2004 C C . GLN A 1 245 ? -10.838 -15.058 32.366 1.00 52.38 245 GLN A C 1
ATOM 2006 O O . GLN A 1 245 ? -11.587 -15.219 33.324 1.00 52.38 245 GLN A O 1
ATOM 2011 N N . ASN A 1 246 ? -11.284 -15.095 31.107 1.00 50.34 246 ASN A N 1
ATOM 2012 C CA . ASN A 1 246 ? -12.693 -15.285 30.735 1.00 50.34 246 ASN A CA 1
ATOM 2013 C C . ASN A 1 246 ? -13.033 -16.743 30.363 1.00 50.34 246 ASN A C 1
ATOM 2015 O O . ASN A 1 246 ? -14.039 -17.012 29.702 1.00 50.34 246 ASN A O 1
ATOM 2019 N N . ARG A 1 247 ? -12.217 -17.712 30.808 1.00 45.69 247 ARG A N 1
ATOM 2020 C CA . ARG A 1 247 ? -12.398 -19.158 30.559 1.00 45.69 247 ARG A CA 1
ATOM 2021 C C . ARG A 1 247 ? -13.752 -19.721 31.003 1.00 45.69 247 ARG A C 1
ATOM 2023 O O . ARG A 1 247 ? -14.136 -20.777 30.513 1.00 45.69 247 ARG A O 1
ATOM 2030 N N . SER A 1 24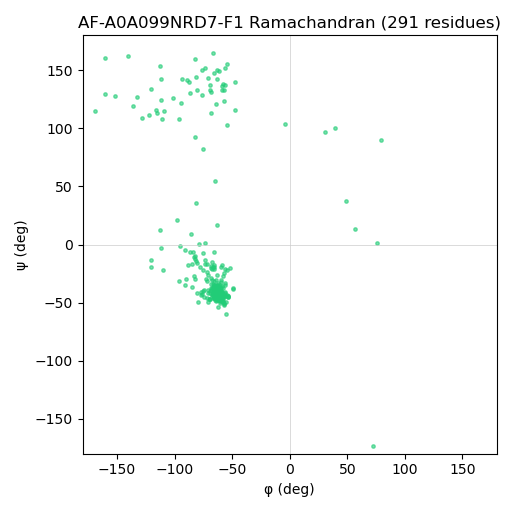8 ? -14.469 -19.056 31.910 1.00 47.25 248 SER A N 1
ATOM 2031 C CA . SER A 1 248 ? -15.828 -19.444 32.318 1.00 47.25 248 SER A CA 1
ATOM 2032 C C . SER A 1 248 ? -16.899 -19.144 31.259 1.00 47.25 248 SER A C 1
ATOM 2034 O O . SER A 1 248 ? -17.987 -19.703 31.336 1.00 47.25 248 SER A O 1
ATOM 2036 N N . ILE A 1 249 ? -16.595 -18.292 30.271 1.00 50.47 249 ILE A N 1
ATOM 2037 C CA . ILE A 1 249 ? -17.528 -17.809 29.237 1.00 50.47 249 ILE A CA 1
ATOM 2038 C C . ILE A 1 249 ? -17.187 -18.393 27.851 1.00 50.47 249 ILE A C 1
ATOM 2040 O O . ILE A 1 249 ? -18.046 -18.471 26.976 1.00 50.47 249 ILE A O 1
ATOM 2044 N N . ILE A 1 250 ? -15.945 -18.840 27.637 1.00 46.22 250 ILE A N 1
ATOM 2045 C CA . ILE A 1 250 ? -15.443 -19.293 26.333 1.00 46.22 250 ILE A CA 1
ATOM 2046 C C . ILE A 1 250 ? -15.244 -20.812 26.360 1.00 46.22 250 ILE A C 1
ATOM 2048 O O . ILE A 1 250 ? -14.379 -21.319 27.076 1.00 46.22 250 ILE A O 1
ATOM 2052 N N . LEU A 1 251 ? -16.020 -21.545 25.556 1.00 46.72 251 LEU A N 1
ATOM 2053 C CA . LEU A 1 251 ? -15.826 -22.981 25.343 1.00 46.72 251 LEU A CA 1
ATOM 2054 C C . LEU A 1 251 ? -14.415 -23.243 24.784 1.00 46.72 251 LEU A C 1
ATOM 2056 O O . LEU A 1 251 ? -13.949 -22.549 23.881 1.00 46.72 251 LEU A O 1
ATOM 2060 N N . LYS A 1 252 ? -13.736 -24.273 25.313 1.00 46.41 252 LYS A N 1
ATOM 2061 C CA . LYS A 1 252 ? -12.371 -24.692 24.923 1.00 46.41 252 LYS A CA 1
ATOM 2062 C C . LYS A 1 252 ? -12.177 -24.908 23.412 1.00 46.41 252 LYS A C 1
ATOM 2064 O O . LYS A 1 252 ? -11.038 -24.901 22.965 1.00 46.41 252 LYS A O 1
ATOM 2069 N N . SER A 1 253 ? -13.254 -25.106 22.653 1.00 47.44 253 SER A N 1
ATOM 2070 C CA . SER A 1 253 ? -13.250 -25.280 21.196 1.00 47.44 253 SER A CA 1
ATOM 2071 C C . SER A 1 253 ? -12.940 -24.006 20.411 1.00 47.44 253 SER A C 1
ATOM 2073 O O . SER A 1 253 ? -12.615 -24.101 19.233 1.00 47.44 253 SER A O 1
ATOM 2075 N N . ASP A 1 254 ? -13.035 -22.829 21.039 1.00 49.28 254 ASP A N 1
ATOM 2076 C CA . ASP A 1 254 ? -12.972 -21.554 20.322 1.00 49.28 254 ASP A CA 1
ATOM 2077 C C . ASP A 1 254 ? -11.719 -20.724 20.648 1.00 49.28 254 ASP A C 1
ATOM 2079 O O . ASP A 1 254 ? -11.676 -19.523 20.349 1.00 49.28 254 ASP A O 1
ATOM 2083 N N . SER A 1 255 ? -10.722 -21.315 21.318 1.00 43.44 255 SER A N 1
ATOM 2084 C CA . SER A 1 255 ? -9.433 -20.654 21.530 1.00 43.44 255 SER A CA 1
ATOM 2085 C C . SER A 1 255 ? -8.573 -20.792 20.274 1.00 43.44 255 SER A C 1
ATOM 2087 O O . SER A 1 255 ? -8.447 -21.913 19.784 1.00 43.44 255 SER A O 1
ATOM 2089 N N . PRO A 1 256 ? -7.939 -19.719 19.771 1.00 47.53 256 PRO A N 1
ATOM 2090 C CA . PRO A 1 256 ? -6.925 -19.870 18.737 1.00 47.53 256 PRO A CA 1
ATOM 2091 C C . PRO A 1 256 ? -5.797 -20.764 19.264 1.00 47.53 256 PRO A C 1
ATOM 2093 O O . PRO A 1 256 ? -5.341 -20.575 20.397 1.00 47.53 256 PRO A O 1
ATOM 2096 N N . ASP A 1 257 ? -5.385 -21.744 18.457 1.00 44.69 257 ASP A N 1
ATOM 2097 C CA . ASP A 1 257 ? -4.320 -22.694 18.778 1.00 44.69 257 ASP A CA 1
ATOM 2098 C C . ASP A 1 257 ? -3.039 -21.935 19.153 1.00 44.69 257 ASP A C 1
ATOM 2100 O O . ASP A 1 257 ? -2.351 -21.379 18.306 1.00 44.69 257 ASP A O 1
ATOM 2104 N N . SER A 1 258 ? -2.764 -21.872 20.459 1.00 45.88 258 SER A N 1
ATOM 2105 C CA . SER A 1 258 ? -1.551 -21.346 21.103 1.00 45.88 258 SER A CA 1
ATOM 2106 C C . SER A 1 258 ? -0.933 -20.078 20.484 1.00 45.88 258 SER A C 1
ATOM 2108 O O . SER A 1 258 ? -0.124 -20.147 19.562 1.00 45.88 258 SER A O 1
ATOM 2110 N N . ILE A 1 259 ? -1.199 -18.915 21.085 1.00 47.97 259 ILE A N 1
ATOM 2111 C CA . ILE A 1 259 ? -0.474 -17.670 20.773 1.00 47.97 259 ILE A CA 1
ATOM 2112 C C . ILE A 1 259 ? 1.016 -17.838 21.174 1.00 47.97 259 ILE A C 1
ATOM 2114 O O . ILE A 1 259 ? 1.289 -18.110 22.352 1.00 47.97 259 ILE A O 1
ATOM 2118 N N . PRO A 1 260 ? 1.978 -17.699 20.236 1.00 50.94 260 PRO A N 1
ATOM 2119 C CA . PRO A 1 260 ? 3.413 -17.858 20.489 1.00 50.94 260 PRO A CA 1
ATOM 2120 C C . PRO A 1 260 ? 3.973 -16.942 21.595 1.00 50.94 260 PRO A C 1
ATOM 2122 O O . PRO A 1 260 ? 3.490 -15.839 21.832 1.00 50.94 260 PRO A O 1
ATOM 2125 N N . LEU A 1 261 ? 5.042 -17.375 22.274 1.00 54.97 261 LEU A N 1
ATOM 2126 C CA . LEU A 1 261 ? 5.801 -16.549 23.229 1.00 54.97 261 LEU A CA 1
ATOM 2127 C C . LEU A 1 261 ? 6.425 -15.318 22.537 1.00 54.97 261 LEU A C 1
ATOM 2129 O O . LEU A 1 261 ? 6.852 -15.411 21.391 1.00 54.97 261 LEU A O 1
ATOM 2133 N N . ASN A 1 262 ? 6.584 -14.192 23.252 1.00 57.75 262 ASN A N 1
ATOM 2134 C CA . ASN A 1 262 ? 7.205 -12.957 22.721 1.00 57.75 262 ASN A CA 1
ATOM 2135 C C . ASN A 1 262 ? 8.554 -13.197 22.021 1.00 57.75 262 ASN A C 1
ATOM 2137 O O . ASN A 1 262 ? 8.842 -12.573 21.006 1.00 57.75 262 ASN A O 1
ATOM 2141 N N . GLN A 1 263 ? 9.364 -14.119 22.544 1.00 58.16 263 GLN A N 1
ATOM 2142 C CA . GLN A 1 263 ? 10.657 -14.484 21.967 1.00 58.16 263 GLN A CA 1
ATOM 2143 C C . GLN A 1 263 ? 10.521 -15.076 20.554 1.00 58.16 263 GLN A C 1
ATOM 2145 O O . GLN A 1 263 ? 11.322 -14.762 19.682 1.00 58.16 263 GLN A O 1
ATOM 2150 N N . ILE A 1 264 ? 9.445 -15.826 20.287 1.00 61.56 264 ILE A N 1
ATOM 2151 C CA . ILE A 1 264 ? 9.150 -16.398 18.965 1.00 61.56 264 ILE A CA 1
ATOM 2152 C C . ILE A 1 264 ? 8.859 -15.285 17.950 1.00 61.56 264 ILE A C 1
ATOM 2154 O O . ILE A 1 264 ? 9.296 -15.372 16.802 1.00 61.56 264 ILE A O 1
ATOM 2158 N N . TYR A 1 265 ? 8.168 -14.216 18.359 1.00 67.62 265 TYR A N 1
ATOM 2159 C CA . TYR A 1 265 ? 7.927 -13.065 17.485 1.00 67.62 265 TYR A CA 1
ATOM 2160 C C . TYR A 1 265 ? 9.209 -12.282 17.194 1.00 67.62 265 TYR A C 1
ATOM 2162 O O . TYR A 1 265 ? 9.441 -11.923 16.040 1.00 67.62 265 TYR A O 1
ATOM 2170 N N . THR A 1 266 ? 10.069 -12.072 18.196 1.00 73.88 266 THR A N 1
ATOM 2171 C CA . THR A 1 266 ? 11.368 -11.404 18.013 1.00 73.88 266 THR A CA 1
ATOM 2172 C C . THR A 1 266 ? 12.292 -12.204 17.093 1.00 73.88 266 THR A C 1
ATOM 2174 O O . THR A 1 266 ? 12.892 -11.638 16.177 1.00 73.88 266 THR A O 1
ATOM 2177 N N . ASP A 1 267 ? 12.363 -13.525 17.268 1.00 78.12 267 ASP A N 1
ATOM 2178 C CA . ASP A 1 267 ? 13.176 -14.402 16.421 1.00 78.12 267 ASP A CA 1
ATOM 2179 C C . ASP A 1 267 ? 12.644 -14.435 14.984 1.00 78.12 267 ASP A C 1
ATOM 2181 O O . ASP A 1 267 ? 13.413 -14.353 14.022 1.00 78.12 267 ASP A O 1
ATOM 2185 N N . ARG A 1 268 ? 11.316 -14.504 14.815 1.00 80.31 268 ARG A N 1
ATOM 2186 C CA . ARG A 1 268 ? 10.665 -14.453 13.499 1.00 80.31 268 ARG A CA 1
ATOM 2187 C C . ARG A 1 268 ? 10.912 -13.115 12.803 1.00 80.31 268 ARG A C 1
ATOM 2189 O O . ARG A 1 268 ? 11.272 -13.113 11.629 1.00 80.31 268 ARG A O 1
ATOM 2196 N N . ALA A 1 269 ? 10.779 -12.000 13.521 1.00 84.69 269 ALA A N 1
ATOM 2197 C CA . ALA A 1 269 ? 11.062 -10.671 12.990 1.00 84.69 269 ALA A CA 1
ATOM 2198 C C . ALA A 1 269 ? 12.538 -10.529 12.587 1.00 84.69 269 ALA A C 1
ATOM 2200 O O . ALA A 1 269 ? 12.832 -10.060 11.492 1.00 84.69 269 ALA A O 1
ATOM 2201 N N . THR A 1 270 ? 13.470 -11.017 13.409 1.00 86.38 270 THR A N 1
ATOM 2202 C CA . THR A 1 270 ? 14.914 -10.988 13.110 1.00 86.38 270 THR A CA 1
ATOM 2203 C C . THR A 1 270 ? 15.248 -11.777 11.845 1.00 86.38 270 THR A C 1
ATOM 2205 O O . THR A 1 270 ? 16.011 -11.304 10.999 1.00 86.38 270 THR A O 1
ATOM 2208 N N . LYS A 1 271 ? 14.641 -12.958 11.666 1.00 89.25 271 LYS A N 1
ATOM 2209 C CA . LYS A 1 271 ? 14.792 -13.753 10.438 1.00 89.25 271 LYS A CA 1
ATOM 2210 C C . LYS A 1 271 ? 14.252 -13.009 9.217 1.00 89.25 271 LYS A C 1
ATOM 2212 O O . LYS A 1 271 ? 14.950 -12.932 8.214 1.00 89.25 271 LYS A O 1
ATOM 2217 N N . MET A 1 272 ? 13.067 -12.406 9.323 1.00 91.19 272 MET A N 1
ATOM 2218 C CA . MET A 1 272 ? 12.463 -11.629 8.233 1.00 91.19 272 MET A CA 1
ATOM 2219 C C . MET A 1 272 ? 13.290 -10.396 7.855 1.00 91.19 272 MET A C 1
ATOM 2221 O O . MET A 1 272 ? 13.484 -10.145 6.672 1.00 91.19 272 MET A O 1
ATOM 2225 N N . VAL A 1 273 ? 13.825 -9.652 8.829 1.00 92.56 273 VAL A N 1
ATOM 2226 C CA . VAL A 1 273 ? 14.728 -8.515 8.565 1.00 92.56 273 VAL A CA 1
ATOM 2227 C C . VAL A 1 273 ? 16.013 -8.993 7.888 1.00 92.56 273 VAL A C 1
ATOM 2229 O O . VAL A 1 273 ? 16.479 -8.376 6.934 1.00 92.56 273 VAL A O 1
ATOM 2232 N N . THR A 1 274 ? 16.573 -10.114 8.346 1.00 93.94 274 THR A N 1
ATOM 2233 C CA . THR A 1 274 ? 17.772 -10.708 7.739 1.00 93.94 274 THR A CA 1
ATOM 2234 C C . THR A 1 274 ? 17.516 -11.103 6.285 1.00 93.94 274 THR A C 1
ATOM 2236 O O . THR A 1 274 ? 18.322 -10.785 5.412 1.00 93.94 274 THR A O 1
ATOM 2239 N N . GLU A 1 275 ? 16.380 -11.748 6.012 1.00 94.19 275 GLU A N 1
ATOM 2240 C CA . GLU A 1 275 ? 15.967 -12.111 4.657 1.00 94.19 275 GLU A CA 1
ATOM 2241 C C . GLU A 1 275 ? 15.710 -10.872 3.793 1.00 94.19 275 GLU A C 1
ATOM 2243 O O . GLU A 1 275 ? 16.182 -10.814 2.660 1.00 94.19 275 GLU A O 1
ATOM 2248 N N . PHE A 1 276 ? 15.050 -9.845 4.335 1.00 95.19 276 PHE A N 1
ATOM 2249 C CA . PHE A 1 276 ? 14.815 -8.582 3.635 1.00 95.19 276 PHE A CA 1
ATOM 2250 C C . PHE A 1 276 ? 16.139 -7.959 3.190 1.00 95.19 276 PHE A C 1
ATOM 2252 O O . PHE A 1 276 ? 16.324 -7.661 2.012 1.00 95.19 276 PHE A O 1
ATOM 2259 N N . LEU A 1 277 ? 17.098 -7.829 4.112 1.00 94.88 277 LEU A N 1
ATOM 2260 C CA . LEU A 1 277 ? 18.420 -7.280 3.815 1.00 94.88 277 LEU A CA 1
ATOM 2261 C C . LEU A 1 277 ? 19.198 -8.151 2.826 1.00 94.88 277 LEU A C 1
ATOM 2263 O O . LEU A 1 277 ? 19.938 -7.618 2.000 1.00 94.88 277 LEU A O 1
ATOM 2267 N N . PHE A 1 278 ? 19.050 -9.475 2.899 1.00 96.25 278 PHE A N 1
ATOM 2268 C CA . PHE A 1 278 ? 19.652 -10.389 1.936 1.00 96.25 278 PHE A CA 1
ATOM 2269 C C . PHE A 1 278 ? 19.100 -10.139 0.531 1.00 96.25 278 PHE A C 1
ATOM 2271 O O . PHE A 1 278 ? 19.880 -9.868 -0.378 1.00 96.25 278 PHE A O 1
ATOM 2278 N N . VAL A 1 279 ? 17.775 -10.145 0.357 1.00 94.50 279 VAL A N 1
ATOM 2279 C CA . VAL A 1 279 ? 17.122 -9.912 -0.941 1.00 94.50 279 VAL A CA 1
ATOM 2280 C C . VAL A 1 279 ? 17.458 -8.522 -1.477 1.00 94.50 279 VAL A C 1
ATOM 2282 O O . VAL A 1 279 ? 17.873 -8.413 -2.632 1.00 94.50 279 VAL A O 1
ATOM 2285 N N . TYR A 1 280 ? 17.366 -7.486 -0.639 1.00 93.50 280 TYR A N 1
ATOM 2286 C CA . TYR A 1 280 ? 17.677 -6.097 -0.987 1.00 93.50 280 TYR A CA 1
ATOM 2287 C C . TYR A 1 280 ? 19.086 -5.964 -1.576 1.00 93.50 280 TYR A C 1
ATOM 2289 O O . TYR A 1 280 ? 19.266 -5.374 -2.639 1.00 93.50 280 TYR A O 1
ATOM 2297 N N . LYS A 1 281 ? 20.085 -6.604 -0.953 1.00 93.38 281 LYS A N 1
ATOM 2298 C CA . LYS A 1 281 ? 21.481 -6.592 -1.427 1.00 93.38 281 LYS A CA 1
ATOM 2299 C C . LYS A 1 281 ? 21.692 -7.297 -2.770 1.00 93.38 281 LYS A C 1
ATOM 2301 O O . LYS A 1 281 ? 22.722 -7.078 -3.400 1.00 93.38 281 LYS A O 1
ATOM 2306 N N . THR A 1 282 ? 20.758 -8.139 -3.219 1.00 93.56 282 THR A N 1
ATOM 2307 C CA . THR A 1 282 ? 20.833 -8.789 -4.543 1.00 93.56 282 THR A CA 1
ATOM 2308 C C . THR A 1 282 ? 20.246 -7.944 -5.674 1.00 93.56 282 THR A C 1
ATOM 2310 O O . THR A 1 282 ? 20.273 -8.378 -6.829 1.00 93.56 282 THR A O 1
ATOM 2313 N N . ILE A 1 283 ? 19.627 -6.803 -5.369 1.00 91.44 283 ILE A N 1
ATOM 2314 C CA . ILE A 1 283 ? 19.065 -5.898 -6.372 1.00 91.44 283 ILE A CA 1
ATOM 2315 C C . ILE A 1 283 ? 20.166 -4.930 -6.814 1.00 91.44 283 ILE A C 1
ATOM 2317 O O . ILE A 1 283 ? 20.959 -4.461 -6.000 1.00 91.44 283 ILE A O 1
ATOM 2321 N N . SER A 1 284 ? 20.225 -4.634 -8.117 1.00 87.94 284 SER A N 1
ATOM 2322 C CA . SER A 1 284 ? 21.171 -3.642 -8.636 1.00 87.94 284 SER A CA 1
ATOM 2323 C C . SER A 1 284 ? 20.959 -2.290 -7.940 1.00 87.94 284 SER A C 1
ATOM 2325 O O . SER A 1 284 ? 19.817 -1.827 -7.915 1.00 87.94 284 SER A O 1
ATOM 2327 N N . PRO A 1 285 ? 22.014 -1.599 -7.470 1.00 86.19 285 PRO A N 1
ATOM 2328 C CA . PRO A 1 285 ? 21.900 -0.253 -6.901 1.00 86.19 285 PRO A CA 1
ATOM 2329 C C . PRO A 1 285 ? 21.265 0.774 -7.849 1.00 86.19 285 PRO A C 1
ATOM 2331 O O . PRO A 1 285 ? 20.705 1.766 -7.398 1.00 86.19 285 PRO A O 1
ATOM 2334 N N . SER A 1 286 ? 21.342 0.539 -9.164 1.00 85.44 286 SER A N 1
ATOM 2335 C CA . SER A 1 286 ? 20.708 1.374 -10.192 1.00 85.44 286 SER A CA 1
ATOM 2336 C C . SER A 1 286 ? 19.236 1.036 -10.449 1.00 85.44 286 SER A C 1
ATOM 2338 O O . SER A 1 286 ? 18.582 1.723 -11.232 1.00 85.44 286 SER A O 1
ATOM 2340 N N . SER A 1 287 ? 18.713 -0.033 -9.843 1.00 85.75 287 SER A N 1
ATOM 2341 C CA . SER A 1 287 ? 17.318 -0.426 -10.014 1.00 85.75 287 SER A CA 1
ATOM 2342 C C . SER A 1 287 ? 16.400 0.592 -9.335 1.00 85.75 287 SER A C 1
ATOM 2344 O O . SER A 1 287 ? 16.597 0.881 -8.152 1.00 85.75 287 SER A O 1
ATOM 2346 N N . PRO A 1 288 ? 15.329 1.057 -10.004 1.00 83.62 288 PRO A N 1
ATOM 2347 C CA . PRO A 1 288 ? 14.320 1.907 -9.376 1.00 83.62 288 PRO A CA 1
ATOM 2348 C C . PRO A 1 288 ? 13.642 1.264 -8.158 1.00 83.62 288 PRO A C 1
ATOM 2350 O O . PRO A 1 288 ? 13.024 1.968 -7.366 1.00 83.62 288 PRO A O 1
ATOM 2353 N N . ILE A 1 289 ? 13.731 -0.063 -7.992 1.00 86.19 289 ILE A N 1
ATOM 2354 C CA . ILE A 1 289 ? 13.213 -0.768 -6.809 1.00 86.19 289 ILE A CA 1
ATOM 2355 C C . ILE A 1 289 ? 13.989 -0.366 -5.550 1.00 86.19 289 ILE A C 1
ATOM 2357 O O . ILE A 1 289 ? 13.383 -0.233 -4.495 1.00 86.19 289 ILE A O 1
ATOM 2361 N N . ILE A 1 290 ? 15.298 -0.107 -5.650 1.00 84.12 290 ILE A N 1
ATOM 2362 C CA . ILE A 1 290 ? 16.117 0.308 -4.500 1.00 84.12 290 ILE A CA 1
ATOM 2363 C C . ILE A 1 290 ? 15.631 1.635 -3.924 1.00 84.12 290 ILE A C 1
ATOM 2365 O O . ILE A 1 290 ? 15.557 1.781 -2.714 1.00 84.12 290 ILE A O 1
ATOM 2369 N N . THR A 1 291 ? 15.261 2.596 -4.771 1.00 77.25 291 THR A N 1
ATOM 2370 C CA . THR A 1 291 ? 14.768 3.908 -4.318 1.00 77.25 291 THR A CA 1
ATOM 2371 C C . THR A 1 291 ? 13.404 3.820 -3.626 1.00 77.25 291 THR A C 1
ATOM 2373 O O . THR A 1 291 ? 13.012 4.745 -2.920 1.00 77.25 291 THR A O 1
ATOM 2376 N N . GLN A 1 292 ? 12.666 2.729 -3.836 1.00 77.56 292 GLN A N 1
ATOM 2377 C CA . GLN A 1 292 ? 11.348 2.511 -3.242 1.00 77.56 292 GLN A CA 1
ATOM 2378 C C . GLN A 1 292 ? 11.399 1.830 -1.867 1.00 77.56 292 GLN A C 1
ATOM 2380 O O . GLN A 1 292 ? 10.388 1.862 -1.167 1.00 77.56 292 GLN A O 1
ATOM 2385 N N . MET A 1 293 ? 12.524 1.194 -1.523 1.00 81.06 293 MET A N 1
ATOM 2386 C CA . MET A 1 293 ? 12.705 0.296 -0.374 1.00 81.06 293 MET A CA 1
ATOM 2387 C C . MET A 1 293 ? 13.573 0.937 0.700 1.00 81.06 293 MET A C 1
ATOM 2389 O O . MET A 1 293 ? 13.152 0.901 1.875 1.00 81.06 293 MET A O 1
#

Mean predicted aligned error: 11.57 Å

Solvent-accessible surface area (backbone atoms only — not comparable to full-atom values): 16766 Å² total; per-residue (Å²): 107,71,67,63,50,43,64,61,55,65,71,55,76,91,75,81,91,74,92,74,71,101,70,89,81,76,84,59,59,67,60,53,53,55,48,53,51,59,53,51,74,74,44,100,57,80,72,60,55,54,52,50,53,50,51,46,52,53,50,33,50,46,31,52,73,77,62,68,40,65,69,60,34,50,51,43,49,43,49,54,31,56,50,53,68,32,68,81,45,30,63,56,37,73,74,32,70,70,42,46,47,49,44,29,52,52,37,50,55,37,37,56,53,18,57,71,36,90,83,28,41,63,49,63,56,63,76,75,45,35,38,46,71,74,47,90,56,17,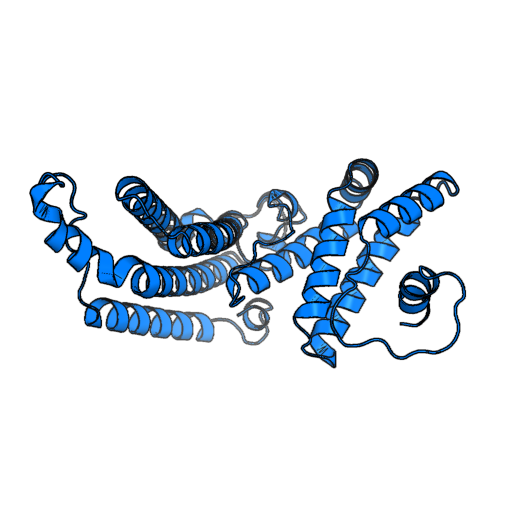34,36,51,78,60,22,34,24,34,59,50,53,50,51,53,46,52,50,18,47,47,46,33,54,53,50,54,49,71,70,42,96,71,71,57,69,67,58,53,54,51,52,51,51,53,50,51,52,56,44,48,60,31,74,49,32,67,80,40,51,63,80,72,60,88,55,97,50,92,48,51,55,68,53,24,47,51,42,27,48,45,52,22,42,54,51,44,47,51,51,52,52,49,44,58,68,73,45,60,58,46,60,59,55,51,64,74,43,49,91,78,50,64,86,88,75,59,77,86,72,82,76,56,72,66,56,56,52,53,50,45,52,51,42,53,52,49,40,55,53,57,56,70,72,49,59,88,85,38,74,56,57,81,75,108

Foldseek 3Di:
DCVVVCVQVVVDPDDDDDDDDDDDDARPLVVVLVVVVVVCVVDVDLVVLLVVLVVLLVVLVCCVPVPVDPVVNVSSQLSNLSQCPDPVNVVSLVVDPSSLQSLLVSQLVQLVCLLPDPQLDARSHDLCSQPALQDPHHCCQNVLAFSLLSVLSNVLSVLSNVLVVQVVDPDHDPVVVLVSVVSLVVSLVSLVVLVVSQDQDHPDDGPAHSLRSSLLSLLSSLVSNLSSLVVCCPRVVCVVVVCVVVVVPDDPVPDDDDDDDPVVSVVVNVVSVVVSVVSLVPDPPPDSNNVSD

Nearest PDB structures (foldseek):
  4p3g-assembly1_B  TM=3.428E-01  e=9.730E+00  Thermochaetoides thermophila DSM 1495

Sequence (293 aa):
MEYLIKYVKTSGGNQSAKIPNENEDGLDIKKIISKIKSESNKKKKSTDFVVILLLLYVHLLFAILESGRSALARMFLKLAASIASEPMFNEKLQQIEQSQTFLCVISWFDTVSALVSPDCRIPYCDPKWFGESKENISTDKMNGCPVGMFRVLYDLSLYRKEIMLMFDEQQVFLQDIKLMHKKLMDLRDRLLHYRDHVLLELPHSSPFTFIDRLKCAQLWSLAGNLLTIQLEMHYFKNLRFWIEQNRSIILKSDSPDSIPLNQIYTDRATKMVTEFLFVYKTISPSSPIITQM

pLDDT: mean 76.47, std 18.71, range [24.39, 97.69]

Radius of gyration: 22.54 Å; Cα contacts (8 Å, |Δi|>4): 255; chains: 1; bounding box: 40×69×55 Å

Organism: Pichia kudriavzevii (NCBI:txid4909)

Secondary structure (DSSP, 8-state):
-HHHHHHHHTTS-S-------SS-----HHHHHHHHHHHHHHS--THHHHHHHHHHHHHHHHHHHHH--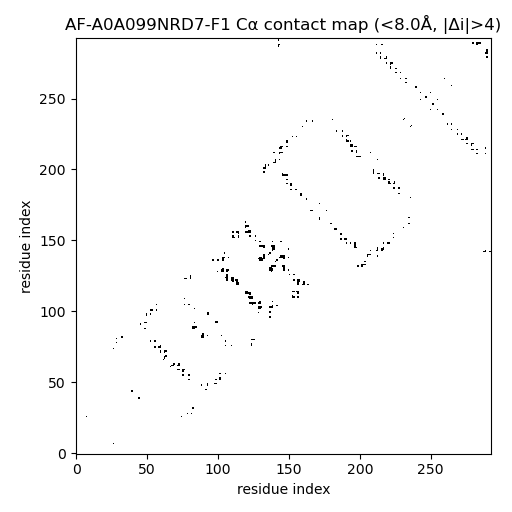HHHHHHHHHHHHHHHTSHHHHHHHHT-HHHHHHHHHHHHHHHHHHHT-TT-PPPSS-GGGG--TTSSSSHHHHTS--HHHHHHHHHHHHHHHHHHHHHHSS---HHHHHHHHHHHHHHHHHHHTGGGG--SS-SS--SS-HHHHHHHHHHHHHHHHHHHHHHIIIIITTHHHHHHHTTTTS-GGGS-S-PPPHHHHHHHHHHHHHHHHHHHHTS-TTSHHHHH-